Protein AF-A0A1V4Z8G7-F1 (afdb_monomer_lite)

Sequence (260 aa):
MSPTLDLAGATTVMAEDSTATYYRVTDSVGGGSLVLSAGSSLIFDDSAGAGFVYGEGFSVIVNGTASSHCVIKSASDTPSHGWNVPTTSINISATRCDLYSYSGNLGNALTSNWTFTNCNFFPFELQVEPRTLIADLLTAQWSLTTVPEIRDDDARREPQGLVPLIKVYPLTSPSRFVGRAEAQRIEHHLTISIRCRDRSNAFQAKEEVCRILDLYLDHPWTGYDLMTHQDGAYRGGNQWLYQWDVEVVLYQLRKEVVRR

Radius of gyration: 21.26 Å; chains: 1; bounding box: 55×32×60 Å

Foldseek 3Di:
DFAEAEQQQEEDEDDALAEHEHQEYHHPHAEYEYEYEFQYEYEHELDPAGAYDDDNEYEYEAHYDPVGAYEYFYPDLQRPAAHEDDDAGYQYEHERYEYAAYDDDPDDDDGDNHHYHNYHYAYRDDPDPVLVLLQVLCQVQPDDPQRAAEESDPDDDAGDAAHKHWYKYFDPDAFDWDDPDFWTKTKTKIKTKIKGQDPVNSVVSLVSSVVSVVVCQAPNHRQKGGKDKDSWDFPDDPNRMTMTIIMMMIIGIDDDPPPD

Structure (mmCIF, N/CA/C/O backbone):
data_AF-A0A1V4Z8G7-F1
#
_entry.id   AF-A0A1V4Z8G7-F1
#
loop_
_atom_site.group_PDB
_atom_site.id
_atom_site.type_symbol
_atom_site.label_atom_id
_atom_site.label_alt_id
_atom_site.label_comp_id
_atom_site.label_asym_id
_atom_site.label_entity_id
_atom_site.label_seq_id
_atom_site.pdbx_PDB_ins_code
_atom_site.Cartn_x
_atom_site.Cartn_y
_atom_site.Cartn_z
_atom_site.occupancy
_atom_site.B_iso_or_equiv
_atom_site.auth_seq_id
_atom_site.auth_comp_id
_atom_site.auth_asym_id
_atom_site.auth_atom_id
_atom_site.pdbx_PDB_model_num
ATOM 1 N N . MET A 1 1 ? -7.037 -6.834 26.398 1.00 65.94 1 MET A N 1
ATOM 2 C CA . MET A 1 1 ? -7.581 -7.432 25.164 1.00 65.94 1 MET A CA 1
ATOM 3 C C . MET A 1 1 ? -8.762 -6.592 24.740 1.00 65.94 1 MET A C 1
ATOM 5 O O . MET A 1 1 ? -9.575 -6.265 25.600 1.00 65.94 1 MET A O 1
ATOM 9 N N . SER A 1 2 ? -8.800 -6.186 23.475 1.00 87.44 2 SER A N 1
ATOM 10 C CA . SER A 1 2 ? -9.901 -5.390 22.928 1.00 87.44 2 SER A CA 1
ATOM 11 C C . SER A 1 2 ? -11.180 -6.235 22.826 1.00 87.44 2 SER A C 1
ATOM 13 O O . SER A 1 2 ? -11.090 -7.456 22.676 1.00 87.44 2 SER A O 1
ATOM 15 N N . PRO A 1 3 ? -12.374 -5.629 22.946 1.00 93.44 3 PRO A N 1
ATOM 16 C CA . PRO A 1 3 ? -13.635 -6.367 22.921 1.00 93.44 3 PRO A CA 1
ATOM 17 C C . PRO A 1 3 ? -13.965 -6.903 21.521 1.00 93.44 3 PRO A C 1
ATOM 19 O O . PRO A 1 3 ? -13.485 -6.386 20.517 1.00 93.44 3 PRO A O 1
ATOM 22 N N . THR A 1 4 ? -14.817 -7.926 21.446 1.00 93.50 4 THR A N 1
ATOM 23 C CA . THR A 1 4 ? -15.467 -8.323 20.185 1.00 93.50 4 THR A CA 1
ATOM 24 C C . THR A 1 4 ? -16.780 -7.558 20.052 1.00 93.50 4 THR A C 1
ATOM 26 O O . THR A 1 4 ? -17.568 -7.549 20.996 1.00 93.50 4 THR A O 1
ATOM 29 N N . LEU A 1 5 ? -16.999 -6.910 18.909 1.00 93.69 5 LEU A N 1
ATOM 30 C CA . LEU A 1 5 ? -18.293 -6.350 18.537 1.00 93.69 5 LEU A CA 1
ATOM 31 C C . LEU A 1 5 ? -19.119 -7.446 17.874 1.00 93.69 5 LEU A C 1
ATOM 33 O O . LEU A 1 5 ? -18.775 -7.887 16.781 1.00 93.69 5 LEU A O 1
ATOM 37 N N . ASP A 1 6 ? -20.203 -7.852 18.520 1.00 91.88 6 ASP A N 1
ATOM 38 C CA . ASP A 1 6 ? -21.204 -8.717 17.909 1.00 91.88 6 ASP A CA 1
ATOM 39 C C . ASP A 1 6 ? -22.382 -7.867 17.436 1.00 91.88 6 ASP A C 1
ATOM 41 O O . ASP A 1 6 ? -23.023 -7.194 18.245 1.00 91.88 6 ASP A O 1
ATOM 45 N N . LEU A 1 7 ? -22.638 -7.864 16.128 1.00 91.50 7 LEU A N 1
ATOM 46 C CA . LEU A 1 7 ? -23.758 -7.123 15.553 1.00 91.50 7 LEU A CA 1
ATOM 47 C C . LEU A 1 7 ? -25.097 -7.780 15.887 1.00 91.50 7 LEU A C 1
ATOM 49 O O . LEU A 1 7 ? -26.091 -7.065 15.991 1.00 91.50 7 LEU A O 1
ATOM 53 N N . ALA A 1 8 ? -25.124 -9.105 16.064 1.00 89.38 8 ALA A N 1
ATOM 54 C CA . ALA A 1 8 ? -26.318 -9.881 16.392 1.00 89.38 8 ALA A CA 1
ATOM 55 C C . ALA A 1 8 ? -27.561 -9.460 15.570 1.00 89.38 8 ALA A C 1
ATOM 57 O O . ALA A 1 8 ? -28.631 -9.194 16.124 1.00 89.38 8 ALA A O 1
ATOM 58 N N . GLY A 1 9 ? -27.412 -9.340 14.244 1.00 87.31 9 GLY A N 1
ATOM 59 C CA . GLY A 1 9 ? -28.492 -8.929 13.336 1.00 87.31 9 GLY A CA 1
ATOM 60 C C . GLY A 1 9 ? -28.901 -7.447 13.404 1.00 87.31 9 GLY A C 1
ATOM 61 O O . GLY A 1 9 ? -29.744 -7.005 12.620 1.00 87.31 9 GLY A O 1
ATOM 62 N N . ALA A 1 10 ? -28.319 -6.652 14.305 1.00 91.81 10 ALA A N 1
ATOM 63 C CA . ALA A 1 10 ? -28.638 -5.243 14.498 1.00 91.81 10 ALA A CA 1
ATOM 64 C C . ALA A 1 10 ? -27.740 -4.304 13.676 1.00 91.81 10 ALA A C 1
ATOM 66 O O . ALA A 1 10 ? -26.664 -4.661 13.188 1.00 91.81 10 ALA A O 1
ATOM 67 N N . THR A 1 11 ? -28.185 -3.052 13.545 1.00 94.56 11 THR A N 1
ATOM 68 C CA . THR A 1 11 ? -27.369 -1.973 12.986 1.00 94.56 11 THR A CA 1
ATOM 69 C C . THR A 1 11 ? -26.619 -1.255 14.101 1.00 94.56 11 THR A C 1
ATOM 71 O O . THR A 1 11 ? -27.230 -0.648 14.978 1.00 94.56 11 THR A O 1
ATOM 74 N N . THR A 1 12 ? -25.291 -1.281 14.038 1.00 95.81 12 THR A N 1
ATOM 75 C CA . THR A 1 12 ? -24.409 -0.481 14.889 1.00 95.81 12 THR A CA 1
ATOM 76 C C . THR A 1 12 ? -23.871 0.688 14.080 1.00 95.81 12 THR A C 1
ATOM 78 O O . THR A 1 12 ? -23.299 0.492 13.010 1.00 95.81 12 THR A O 1
ATOM 81 N N . VAL A 1 13 ? -24.040 1.907 14.590 1.00 96.06 13 VAL A N 1
ATOM 82 C CA . VAL A 1 13 ? -23.540 3.127 13.946 1.00 96.06 13 VAL A CA 1
ATOM 83 C C . VAL A 1 13 ? -22.418 3.710 14.793 1.00 96.06 13 VAL A C 1
ATOM 85 O O . VAL A 1 13 ? -22.625 4.047 15.957 1.00 96.06 13 VAL A O 1
ATOM 88 N N . MET A 1 14 ? -21.237 3.848 14.201 1.00 95.94 14 MET A N 1
ATOM 89 C CA . MET A 1 14 ? -20.159 4.656 14.753 1.00 95.94 14 MET A CA 1
ATOM 90 C C . MET A 1 14 ? -20.443 6.116 14.421 1.00 95.94 14 MET A C 1
ATOM 92 O O . MET A 1 14 ? -20.613 6.477 13.251 1.00 95.94 14 MET A O 1
ATOM 96 N N . ALA A 1 15 ? -20.541 6.938 15.463 1.00 93.50 15 ALA A N 1
ATOM 97 C CA . ALA A 1 15 ? -20.816 8.361 15.330 1.00 93.50 15 ALA A CA 1
ATOM 98 C C . ALA A 1 15 ? -19.687 9.081 14.576 1.00 93.50 15 ALA A C 1
ATOM 100 O O . ALA A 1 15 ? -18.560 8.582 14.495 1.00 93.50 15 ALA A O 1
ATOM 101 N N . GLU A 1 16 ? -19.995 10.255 14.037 1.00 92.12 16 GLU A N 1
ATOM 102 C CA . GLU A 1 16 ? -19.005 11.123 13.396 1.00 92.12 16 GLU A CA 1
ATOM 103 C C . GLU A 1 16 ? -17.848 11.433 14.350 1.00 92.12 16 GLU A C 1
ATOM 105 O O . GLU A 1 16 ? -18.051 11.552 15.562 1.00 92.12 16 GLU A O 1
ATOM 110 N N . ASP A 1 17 ? -16.635 11.485 13.798 1.00 89.94 17 ASP A N 1
ATOM 111 C CA . ASP A 1 17 ? -15.385 11.760 14.523 1.00 89.94 17 ASP A CA 1
ATOM 112 C C . ASP A 1 17 ? -15.143 10.869 15.761 1.00 89.94 17 ASP 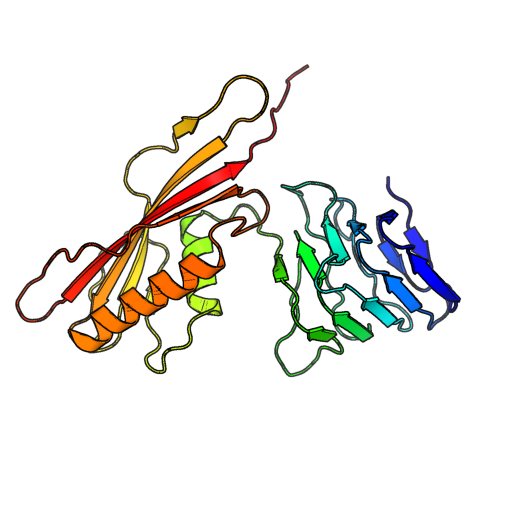A C 1
ATOM 114 O O . ASP A 1 17 ? -14.356 11.192 16.654 1.00 89.94 17 ASP A O 1
ATOM 118 N N . SER A 1 18 ? -15.818 9.717 15.834 1.00 93.19 18 SER A N 1
ATOM 119 C CA . SER A 1 18 ? -15.661 8.766 16.932 1.00 93.19 18 SER A CA 1
ATOM 120 C C . SER A 1 18 ? -14.609 7.713 16.615 1.00 93.19 18 SER A C 1
ATOM 122 O O . SER A 1 18 ? -14.413 7.313 15.469 1.00 93.19 18 SER A O 1
ATOM 124 N N . THR A 1 19 ? -13.932 7.226 17.652 1.00 94.06 19 THR A N 1
ATOM 125 C CA . THR A 1 19 ? -12.986 6.115 17.539 1.00 94.06 19 THR A CA 1
ATOM 126 C C . THR A 1 19 ? -13.488 4.934 18.352 1.00 94.06 19 THR A C 1
ATOM 128 O O . THR A 1 19 ? -13.839 5.097 19.521 1.00 94.06 19 THR A O 1
ATOM 131 N N . ALA A 1 20 ? -13.494 3.745 17.755 1.00 93.38 20 ALA A N 1
ATOM 132 C CA . ALA A 1 20 ? -13.815 2.505 18.448 1.00 93.38 20 ALA A CA 1
ATOM 133 C C . ALA A 1 20 ? -12.740 1.451 18.183 1.00 93.38 20 ALA A C 1
ATOM 135 O O . ALA A 1 20 ? -12.282 1.297 17.052 1.00 93.38 20 ALA A O 1
ATOM 136 N N . THR A 1 21 ? -12.363 0.717 19.230 1.00 94.56 21 THR A N 1
ATOM 137 C CA . THR A 1 21 ? -11.319 -0.308 19.160 1.00 94.56 21 THR A CA 1
ATOM 138 C C . THR A 1 21 ? -11.896 -1.683 19.466 1.00 94.56 21 THR A C 1
ATOM 140 O O . THR A 1 21 ? -12.468 -1.887 20.538 1.00 94.56 21 THR A O 1
ATOM 143 N N . TYR A 1 22 ? -11.687 -2.644 18.568 1.00 95.56 22 TYR A N 1
ATOM 144 C CA . TYR A 1 22 ? -12.174 -4.015 18.700 1.00 95.56 22 TYR A CA 1
ATOM 145 C C . TYR A 1 22 ? -11.079 -5.036 18.393 1.00 95.56 22 TYR A C 1
ATOM 147 O O . TYR A 1 22 ? 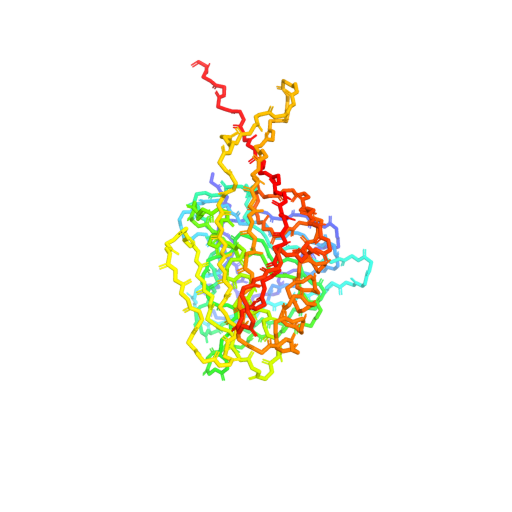-10.119 -4.763 17.686 1.00 95.56 22 TYR A O 1
ATOM 155 N N . TYR A 1 23 ? -11.217 -6.241 18.933 1.00 93.69 23 TYR A N 1
ATOM 156 C CA . TYR A 1 23 ? -10.470 -7.394 18.444 1.00 93.69 23 TYR A CA 1
ATOM 157 C C . TYR A 1 23 ? -11.119 -7.903 17.155 1.00 93.69 23 TYR A C 1
ATOM 159 O O . TYR A 1 23 ? -10.469 -8.041 16.123 1.00 93.69 23 TYR A O 1
ATOM 167 N N . ARG A 1 24 ? -12.433 -8.135 17.200 1.00 92.12 24 ARG A N 1
ATOM 168 C CA . ARG A 1 24 ? -13.204 -8.720 16.101 1.00 92.12 24 ARG A CA 1
ATOM 169 C C . ARG A 1 24 ? -14.535 -8.017 15.923 1.00 92.12 24 ARG A C 1
ATOM 171 O O . ARG A 1 24 ? -15.124 -7.574 16.906 1.00 92.12 24 ARG A O 1
ATOM 178 N N . VAL A 1 25 ? -15.012 -7.984 14.684 1.00 91.50 25 VAL A N 1
ATOM 179 C CA . VAL A 1 25 ? -16.418 -7.716 14.363 1.00 91.50 25 VAL A CA 1
ATOM 180 C C . VAL A 1 25 ? -17.031 -9.019 13.866 1.00 91.50 25 VAL A C 1
ATOM 182 O O . VAL A 1 25 ? -16.516 -9.629 12.926 1.00 91.50 25 VAL A O 1
ATOM 185 N N . THR A 1 26 ? -18.091 -9.457 14.533 1.00 90.50 26 THR A N 1
ATOM 186 C CA . THR A 1 26 ? -18.804 -10.708 14.280 1.00 90.50 26 THR A CA 1
ATOM 187 C C . THR A 1 26 ? -20.291 -10.440 14.107 1.00 90.50 26 THR A C 1
ATOM 189 O O . THR A 1 26 ? -20.794 -9.358 14.410 1.00 90.50 26 THR A O 1
ATOM 192 N N . ASP A 1 27 ? -21.000 -11.477 13.692 1.00 86.94 27 ASP A N 1
ATOM 193 C CA . ASP A 1 27 ? -22.446 -11.547 13.780 1.00 86.94 27 ASP A CA 1
ATOM 194 C C . ASP A 1 27 ? -22.841 -12.979 14.164 1.00 86.94 27 ASP A C 1
ATOM 196 O O . ASP A 1 27 ? -22.582 -13.928 13.420 1.00 86.94 27 ASP A O 1
ATOM 200 N N . SER A 1 28 ? -23.377 -13.138 15.374 1.00 85.25 28 SER A N 1
ATOM 201 C CA . SER A 1 28 ? -23.715 -14.440 15.954 1.00 85.25 28 SER A CA 1
ATOM 202 C C . SER A 1 28 ? -25.053 -15.018 15.486 1.00 85.25 28 SER A C 1
ATOM 204 O O . SER A 1 28 ? -25.280 -16.210 15.699 1.00 85.25 28 SER A O 1
ATOM 206 N N . VAL A 1 29 ? -25.930 -14.216 14.868 1.00 83.50 29 VAL A N 1
ATOM 207 C CA . VAL A 1 29 ? -27.312 -14.627 14.531 1.00 83.50 29 VAL A CA 1
ATOM 208 C C . VAL A 1 29 ? -27.678 -14.499 13.051 1.00 83.50 29 VAL A C 1
ATOM 210 O O . VAL A 1 29 ? -28.766 -14.932 12.679 1.00 83.50 29 VAL A O 1
ATOM 213 N N . GLY A 1 30 ? -26.813 -13.922 12.218 1.00 81.06 30 GLY A N 1
ATOM 214 C CA . GLY A 1 30 ? -27.113 -13.647 10.814 1.00 81.06 30 GLY A CA 1
ATOM 215 C C . GLY A 1 30 ? -27.616 -12.228 10.579 1.00 81.06 30 GLY A C 1
ATOM 216 O O . GLY A 1 30 ? -28.597 -11.778 11.175 1.00 81.06 30 GLY A O 1
ATOM 217 N N . GLY A 1 31 ? -26.977 -11.535 9.636 1.00 81.69 31 GLY A N 1
ATOM 218 C CA . GLY A 1 31 ? -27.328 -10.185 9.225 1.00 81.69 31 GLY A CA 1
ATOM 219 C C . GLY A 1 31 ? -26.687 -9.077 10.062 1.00 81.69 31 GLY A C 1
ATOM 220 O O . GLY A 1 31 ? -25.625 -9.202 10.663 1.00 81.69 31 GLY A O 1
ATOM 221 N N . GLY A 1 32 ? -27.347 -7.922 10.066 1.00 88.25 32 GLY A N 1
ATOM 222 C CA . GLY A 1 32 ? -26.858 -6.724 10.737 1.00 88.25 32 GLY A CA 1
ATOM 223 C C . GLY A 1 32 ? -25.929 -5.872 9.877 1.00 88.25 32 GLY A C 1
ATOM 224 O O . GLY A 1 32 ? -25.516 -6.230 8.766 1.00 88.25 32 GLY A O 1
ATOM 225 N N . SER A 1 33 ? -25.642 -4.679 10.390 1.00 91.62 33 SER A N 1
ATOM 226 C CA . SER A 1 33 ? -24.858 -3.687 9.663 1.00 91.62 33 SER A CA 1
ATOM 227 C C . SER A 1 33 ? -23.969 -2.888 10.597 1.00 91.62 33 SER A C 1
ATOM 229 O O . SER A 1 33 ? -24.437 -2.359 11.600 1.00 91.62 33 SER A O 1
ATOM 231 N N . LEU A 1 34 ? -22.703 -2.733 10.232 1.00 94.12 34 LEU A N 1
ATOM 232 C CA . LEU A 1 34 ? -21.819 -1.751 10.843 1.00 94.12 34 LEU A CA 1
ATOM 233 C C . LEU A 1 34 ? -21.746 -0.524 9.932 1.00 94.12 34 LEU A C 1
ATOM 235 O O . LEU A 1 34 ? -21.379 -0.652 8.767 1.00 94.12 34 LEU A O 1
ATOM 239 N N . VAL A 1 35 ? -22.092 0.651 10.449 1.00 96.19 35 VAL A N 1
ATOM 240 C CA . VAL A 1 35 ? -22.050 1.915 9.703 1.00 96.19 35 VAL A CA 1
ATOM 241 C C . VAL A 1 35 ? -21.001 2.833 10.314 1.00 96.19 35 VAL A C 1
ATOM 243 O O . VAL A 1 35 ? -21.103 3.197 11.483 1.00 96.19 35 VAL A O 1
ATOM 246 N N . LEU A 1 36 ? -20.009 3.221 9.520 1.00 96.62 36 LEU A N 1
ATOM 247 C CA . LEU A 1 36 ? -18.982 4.194 9.876 1.00 96.62 36 LEU A CA 1
ATOM 248 C C . LEU A 1 36 ? -19.381 5.547 9.289 1.00 96.62 36 LEU A C 1
ATOM 250 O O . LEU A 1 36 ? -19.403 5.709 8.066 1.00 96.62 36 LEU A O 1
ATOM 254 N N . SER A 1 37 ? -19.702 6.503 10.160 1.00 96.12 37 SER A N 1
ATOM 255 C CA . SER A 1 37 ? -19.995 7.886 9.765 1.00 96.12 37 SER A CA 1
ATOM 256 C C . SER A 1 37 ? -18.703 8.659 9.484 1.00 96.12 37 SER A C 1
ATOM 258 O O . SER A 1 37 ? -17.622 8.222 9.880 1.00 96.12 37 SER A O 1
ATOM 260 N N . ALA A 1 38 ? -18.806 9.804 8.813 1.00 93.12 38 ALA A N 1
ATOM 261 C CA . ALA A 1 38 ? -17.655 10.605 8.404 1.00 93.12 38 ALA A CA 1
ATOM 262 C C . ALA A 1 38 ? -16.685 10.892 9.566 1.00 93.12 38 ALA A C 1
ATOM 264 O O . ALA A 1 38 ? -17.111 11.150 10.692 1.00 93.12 38 ALA A O 1
ATOM 265 N N . GLY A 1 39 ? -15.380 10.800 9.299 1.00 88.38 39 GLY A N 1
ATOM 266 C CA . GLY A 1 39 ? -14.332 11.008 10.308 1.00 88.38 39 GLY A CA 1
ATOM 267 C C . GLY A 1 39 ? -14.190 9.891 11.350 1.00 88.38 39 GLY A C 1
ATOM 268 O O . GLY A 1 39 ? -13.255 9.914 12.151 1.00 88.38 39 GLY A O 1
ATOM 269 N N . SER A 1 40 ? -15.076 8.887 11.357 1.00 94.75 40 SER A N 1
ATOM 270 C CA . SER A 1 40 ? -14.982 7.793 12.326 1.00 94.75 40 SER A CA 1
ATOM 271 C C . SER A 1 40 ? -13.796 6.867 12.046 1.00 94.75 40 SER A C 1
ATOM 273 O O . SER A 1 40 ? -13.414 6.625 10.899 1.00 94.75 40 SER A O 1
ATOM 275 N N . SER A 1 41 ? -13.211 6.337 13.119 1.00 93.81 41 SER A N 1
ATOM 276 C CA . SER A 1 41 ? -12.040 5.461 13.092 1.00 93.81 41 SER A CA 1
ATOM 277 C C . SER A 1 41 ? -12.338 4.120 13.760 1.00 93.81 41 SER A C 1
ATOM 279 O O . SER A 1 41 ? -12.521 4.046 14.977 1.00 93.81 41 SER A O 1
ATOM 281 N N . LEU A 1 42 ? -12.356 3.046 12.974 1.00 96.12 42 LEU A N 1
ATOM 282 C CA . LEU A 1 42 ? -12.440 1.668 13.450 1.00 96.12 42 LEU A CA 1
ATOM 283 C C . LEU A 1 42 ? -11.032 1.089 13.589 1.00 96.12 42 LEU A C 1
ATOM 285 O O . LEU A 1 42 ? -10.305 0.932 12.609 1.00 96.12 42 LEU A O 1
ATOM 289 N N . ILE A 1 43 ? -10.652 0.757 14.816 1.00 94.25 43 ILE A N 1
ATOM 290 C CA . ILE A 1 43 ? -9.322 0.253 15.135 1.00 94.25 43 ILE A CA 1
ATOM 291 C C . ILE A 1 43 ? -9.414 -1.220 15.524 1.00 94.25 43 ILE A C 1
ATOM 293 O O . ILE A 1 43 ? -10.135 -1.588 16.450 1.00 94.25 43 ILE A O 1
ATOM 297 N N . PHE A 1 44 ? -8.647 -2.064 14.851 1.00 94.69 44 PHE A N 1
ATOM 298 C CA . PHE A 1 44 ? -8.449 -3.456 15.230 1.00 94.69 44 PHE A CA 1
ATOM 299 C C . PHE A 1 44 ? -7.193 -3.608 16.081 1.00 94.69 44 PHE A C 1
ATOM 301 O O . PHE A 1 44 ? -6.215 -2.901 15.865 1.00 94.69 44 PHE A O 1
ATOM 308 N N . ASP A 1 45 ? -7.194 -4.509 17.060 1.00 89.12 45 ASP A N 1
ATOM 309 C CA . ASP A 1 45 ? -5.955 -4.814 17.779 1.00 89.12 45 ASP A CA 1
ATOM 310 C C . ASP A 1 45 ? -4.913 -5.509 16.872 1.00 89.12 45 ASP A C 1
ATOM 312 O O . ASP A 1 45 ? -5.225 -5.978 15.778 1.00 89.12 45 ASP A O 1
ATOM 316 N N . ASP A 1 46 ? -3.660 -5.570 17.328 1.00 84.81 46 ASP A N 1
ATOM 317 C CA . ASP A 1 46 ? -2.559 -6.169 16.555 1.00 84.81 46 ASP A CA 1
ATOM 318 C C . ASP A 1 46 ? -2.413 -7.683 16.802 1.00 84.81 46 ASP A C 1
ATOM 320 O O . ASP A 1 46 ? -1.358 -8.273 16.523 1.00 84.81 46 ASP A O 1
ATOM 324 N N . SER A 1 47 ? -3.428 -8.307 17.409 1.00 85.81 47 SER A N 1
ATOM 325 C CA . SER A 1 47 ? -3.431 -9.729 17.729 1.00 85.81 47 SER A CA 1
ATOM 326 C C . SER A 1 47 ? -3.756 -10.540 16.479 1.00 85.81 47 SER A C 1
ATOM 328 O O . SER A 1 47 ? -4.581 -10.162 15.646 1.00 85.81 47 SER A O 1
ATOM 330 N N . ALA A 1 48 ? -3.163 -11.728 16.367 1.00 84.06 48 ALA A N 1
ATOM 331 C CA . ALA A 1 48 ? -3.497 -12.651 15.291 1.00 84.06 48 ALA A CA 1
ATOM 332 C C . ALA A 1 48 ? -5.014 -12.932 15.255 1.00 84.06 48 ALA A C 1
ATOM 334 O O . ALA A 1 48 ? -5.640 -13.253 16.273 1.00 84.06 48 ALA A O 1
ATOM 335 N N . GLY A 1 49 ? -5.611 -12.820 14.067 1.00 85.00 49 GLY A N 1
ATOM 336 C CA . GLY A 1 49 ? -7.044 -13.040 13.876 1.00 85.00 49 GLY A CA 1
ATOM 337 C C . GLY A 1 49 ? -7.938 -11.866 14.279 1.00 85.00 49 GLY A C 1
ATOM 338 O O . GLY A 1 49 ? -9.143 -12.082 14.435 1.00 85.00 49 GLY A O 1
ATOM 339 N N . ALA A 1 50 ? -7.380 -10.670 14.478 1.00 90.81 50 ALA A N 1
ATOM 340 C CA . ALA A 1 50 ? -8.162 -9.444 14.542 1.00 90.81 50 ALA A CA 1
ATOM 341 C C . ALA A 1 50 ? -8.776 -9.122 13.174 1.00 90.81 50 ALA A C 1
ATOM 343 O O . ALA A 1 50 ? -8.225 -9.515 12.148 1.00 90.81 50 ALA A O 1
ATOM 344 N N . GLY A 1 51 ? -9.902 -8.413 13.141 1.00 91.19 51 GLY A N 1
ATOM 345 C CA . GLY A 1 51 ? -10.571 -8.022 11.895 1.00 91.19 51 GLY A CA 1
ATOM 346 C C . GLY A 1 51 ? -12.026 -8.471 11.808 1.00 91.19 51 GLY A C 1
ATOM 347 O O . GLY A 1 51 ? -12.686 -8.746 12.816 1.00 91.19 51 GLY A O 1
ATOM 348 N N . PHE A 1 52 ? -12.539 -8.544 10.582 1.00 88.62 52 PHE A N 1
ATOM 349 C CA . PHE A 1 52 ? -13.901 -9.006 10.331 1.00 88.62 52 PHE A CA 1
ATOM 350 C C . PHE A 1 52 ? -13.932 -10.530 10.284 1.00 88.62 52 PHE A C 1
ATOM 352 O O . PHE A 1 52 ? -13.224 -11.162 9.497 1.00 88.62 52 PHE A O 1
ATOM 359 N N . VAL A 1 53 ? -14.764 -11.131 11.127 1.00 85.25 53 VAL A N 1
ATOM 360 C CA . VAL A 1 53 ? -14.908 -12.583 11.184 1.00 85.25 53 VAL A CA 1
ATOM 361 C C . VAL A 1 53 ? -16.060 -13.005 10.293 1.00 85.25 53 VAL A C 1
ATOM 363 O O . VAL A 1 53 ? -17.164 -12.477 10.378 1.00 85.25 53 VAL A O 1
ATOM 366 N N . TYR A 1 54 ? -15.791 -13.998 9.456 1.00 72.31 54 TYR A N 1
ATOM 367 C CA . TYR A 1 54 ? -16.806 -14.673 8.664 1.00 72.31 54 TYR A CA 1
ATOM 368 C C . TYR A 1 54 ? -17.860 -15.349 9.566 1.00 72.31 54 TYR A C 1
ATOM 370 O O . TYR A 1 54 ? -17.506 -16.108 10.469 1.00 72.31 54 TYR A O 1
ATOM 378 N N . GLY A 1 55 ? -19.139 -15.091 9.282 1.00 67.19 55 GLY A N 1
ATOM 379 C CA . GLY A 1 55 ? -20.311 -15.686 9.934 1.00 67.19 55 GLY A CA 1
ATOM 380 C C . GLY A 1 55 ? -21.482 -15.801 8.951 1.00 67.19 55 GLY A C 1
ATOM 381 O O . GLY A 1 55 ? -21.264 -15.937 7.748 1.00 67.19 55 GLY A O 1
ATOM 382 N N . GLU A 1 56 ? -22.715 -15.685 9.443 1.00 64.62 56 GLU A N 1
ATOM 383 C CA . GLU A 1 56 ? -23.960 -15.806 8.654 1.00 64.62 56 GLU A CA 1
ATOM 384 C C . GLU A 1 56 ? -24.221 -14.630 7.676 1.00 64.62 56 GLU A C 1
ATOM 386 O O . GLU A 1 56 ? -25.177 -14.654 6.905 1.00 64.62 56 GLU A O 1
ATOM 391 N N . GLY A 1 57 ? -23.307 -13.654 7.621 1.00 76.69 57 GLY A N 1
ATOM 392 C CA . GLY A 1 57 ? -23.253 -12.591 6.615 1.00 76.69 57 GLY A CA 1
ATOM 393 C C . GLY A 1 57 ? -23.820 -11.270 7.126 1.00 76.69 57 GLY A C 1
ATOM 394 O O . GLY A 1 57 ? -25.019 -11.139 7.329 1.00 76.69 57 GLY A O 1
ATOM 395 N N . PHE A 1 58 ? -22.959 -10.263 7.274 1.00 85.50 58 PHE A N 1
ATOM 396 C CA . PHE A 1 58 ? -23.335 -8.898 7.650 1.00 85.50 58 PHE A CA 1
ATOM 397 C C . PHE A 1 58 ? -22.784 -7.887 6.643 1.00 85.50 58 PHE A C 1
ATOM 399 O O . PHE A 1 58 ? -21.967 -8.227 5.780 1.00 85.50 58 PHE A O 1
ATOM 406 N N . SER A 1 59 ? -23.236 -6.636 6.729 1.00 89.00 59 SER A N 1
ATOM 407 C CA . SER A 1 59 ? -22.755 -5.557 5.862 1.00 89.00 59 SER A CA 1
ATOM 408 C C . SER A 1 59 ? -21.939 -4.519 6.622 1.00 89.00 59 SER A C 1
ATOM 410 O O . SER A 1 59 ? -22.277 -4.155 7.747 1.00 89.00 59 SER A O 1
ATOM 412 N N . VAL A 1 60 ? -20.923 -3.959 5.978 1.00 90.44 60 VAL A N 1
ATOM 413 C CA . VAL A 1 60 ? -20.181 -2.803 6.486 1.00 90.44 60 VAL A CA 1
ATOM 414 C C . VAL A 1 60 ? -20.360 -1.649 5.511 1.00 90.44 60 VAL A C 1
ATOM 416 O O . VAL A 1 60 ? -20.102 -1.777 4.317 1.00 90.44 60 VAL A O 1
ATOM 419 N N . ILE A 1 61 ? -20.822 -0.515 6.016 1.00 93.75 61 ILE A N 1
ATOM 420 C CA . ILE A 1 61 ? -21.052 0.695 5.235 1.00 93.75 61 ILE A CA 1
ATOM 421 C C . ILE A 1 61 ? -20.117 1.768 5.779 1.00 93.75 61 ILE A C 1
ATOM 423 O O . ILE A 1 61 ? -20.170 2.089 6.962 1.00 93.75 61 ILE A O 1
ATOM 427 N N . VAL A 1 62 ? -19.261 2.321 4.928 1.00 93.94 62 VAL A N 1
ATOM 428 C CA . VAL A 1 62 ? -18.292 3.357 5.293 1.00 93.94 62 VAL A CA 1
ATOM 429 C C . VAL A 1 62 ? -18.602 4.618 4.498 1.00 93.94 62 VAL A C 1
ATOM 431 O O . VAL A 1 62 ? -18.442 4.643 3.278 1.00 93.94 62 VAL A O 1
ATOM 434 N N . ASN A 1 63 ? -19.058 5.657 5.197 1.00 94.25 63 ASN A N 1
ATOM 435 C CA . ASN A 1 63 ? -19.578 6.889 4.608 1.00 94.25 63 ASN A CA 1
ATOM 436 C C . ASN A 1 63 ? -18.687 8.086 4.956 1.00 94.25 63 ASN A C 1
ATOM 438 O O . ASN A 1 63 ? -19.085 8.971 5.715 1.00 94.25 63 ASN A O 1
ATOM 442 N N . GLY A 1 64 ? -17.481 8.116 4.392 1.00 90.50 64 GLY A N 1
ATOM 443 C CA . GLY A 1 64 ? -16.611 9.282 4.481 1.00 90.50 64 GLY A CA 1
ATOM 444 C C . GLY A 1 64 ? -17.075 10.427 3.581 1.00 90.50 64 GLY A C 1
ATOM 445 O O . GLY A 1 64 ? -17.805 10.242 2.601 1.00 90.50 64 GLY A O 1
ATOM 446 N N . THR A 1 65 ? -16.611 11.634 3.886 1.00 88.69 65 THR A N 1
ATOM 447 C CA . THR A 1 65 ? -16.831 12.840 3.074 1.00 88.69 65 THR A CA 1
ATOM 448 C C . THR A 1 65 ? -15.512 13.353 2.509 1.00 88.69 65 THR A C 1
ATOM 450 O O . THR A 1 65 ? -14.441 12.867 2.853 1.00 88.69 65 THR A O 1
ATOM 453 N N . ALA A 1 66 ? -15.567 14.331 1.600 1.00 79.06 66 ALA A N 1
ATOM 454 C CA . ALA A 1 66 ? -14.357 14.903 1.001 1.00 79.06 66 ALA A CA 1
ATOM 455 C C . ALA A 1 66 ? -13.444 15.605 2.018 1.00 79.06 66 ALA A C 1
ATOM 457 O O . ALA A 1 66 ? -12.251 15.725 1.767 1.00 79.06 66 ALA A O 1
ATOM 458 N N . SER A 1 67 ? -14.004 16.069 3.137 1.00 80.44 67 SER A N 1
ATOM 459 C CA . SER A 1 67 ? -13.270 16.726 4.220 1.00 80.44 67 SER A CA 1
ATOM 460 C C . SER A 1 67 ? -12.942 15.794 5.387 1.00 80.44 67 SER A C 1
ATOM 462 O O . SER A 1 67 ? -12.079 16.137 6.187 1.00 80.44 67 SER A O 1
ATOM 464 N N . SER A 1 68 ? -13.620 14.647 5.494 1.00 86.75 68 SER A N 1
ATOM 465 C CA . SER A 1 68 ? -13.503 13.739 6.638 1.00 86.75 68 SER A CA 1
ATOM 466 C C . SER A 1 68 ? -13.597 12.288 6.173 1.00 86.75 68 SER A C 1
ATOM 468 O O . SER A 1 68 ? -14.689 11.716 6.073 1.00 86.75 68 SER A O 1
ATOM 470 N N . HIS A 1 69 ? -12.442 11.696 5.870 1.00 87.50 69 HIS A N 1
ATOM 471 C CA . HIS A 1 69 ? -12.345 10.275 5.551 1.00 87.50 69 HIS A CA 1
ATOM 472 C C . HIS A 1 69 ? -12.656 9.419 6.784 1.00 87.50 69 HIS A C 1
ATOM 474 O O . HIS A 1 69 ? -12.359 9.805 7.914 1.00 87.50 69 HIS A O 1
ATOM 480 N N . CYS A 1 70 ? -13.255 8.248 6.569 1.00 90.88 70 CYS A N 1
ATOM 481 C CA . CYS A 1 70 ? -13.322 7.226 7.613 1.00 90.88 70 CYS A CA 1
ATOM 482 C C . CYS A 1 70 ? -12.034 6.405 7.611 1.00 90.88 70 CYS A C 1
ATOM 484 O O . CYS A 1 70 ? -11.490 6.120 6.546 1.00 90.88 70 CYS A O 1
ATOM 486 N N . VAL A 1 71 ? -11.593 5.946 8.777 1.00 91.25 71 VAL A N 1
ATOM 487 C CA . VAL A 1 71 ? -10.353 5.175 8.904 1.00 91.25 71 VAL A CA 1
ATOM 488 C C . VAL A 1 71 ? -10.651 3.775 9.424 1.00 91.25 71 VAL A C 1
ATOM 490 O O . VAL A 1 71 ? -11.373 3.612 10.405 1.00 91.25 71 VAL A O 1
ATOM 493 N N . ILE A 1 72 ? -10.068 2.753 8.796 1.00 92.38 72 ILE A N 1
ATOM 494 C CA . ILE A 1 72 ? -10.009 1.394 9.348 1.00 92.38 72 ILE A CA 1
ATOM 495 C C . ILE A 1 72 ? -8.542 1.003 9.462 1.00 92.38 72 ILE A C 1
ATOM 497 O O . ILE A 1 72 ? -7.838 0.965 8.456 1.00 92.38 72 ILE A O 1
ATOM 501 N N . LYS A 1 73 ? -8.054 0.718 10.670 1.00 90.75 73 LYS A N 1
ATOM 502 C CA . LYS A 1 73 ? -6.628 0.433 10.872 1.00 90.75 73 LYS A CA 1
ATOM 503 C C . LYS A 1 73 ? -6.338 -0.575 11.970 1.00 90.75 73 LYS A C 1
ATOM 505 O O . LYS A 1 73 ? -7.156 -0.769 12.862 1.00 90.75 73 LYS A O 1
ATOM 510 N N . SER A 1 74 ? -5.144 -1.159 11.951 1.00 87.56 74 SER A N 1
ATOM 511 C CA . SER A 1 74 ? -4.580 -1.790 13.151 1.00 87.56 74 SER A CA 1
ATOM 512 C C . SER A 1 74 ? -4.212 -0.738 14.205 1.00 87.56 74 SER A C 1
ATOM 514 O O . SER A 1 74 ? -3.999 0.436 13.892 1.00 87.56 74 SER A O 1
ATOM 516 N N . ALA A 1 75 ? -4.153 -1.153 15.467 1.00 84.62 75 ALA A N 1
ATOM 517 C CA . ALA A 1 75 ? -3.929 -0.281 16.612 1.00 84.62 75 ALA A CA 1
ATOM 518 C C . ALA A 1 75 ? -2.528 0.326 16.619 1.00 84.62 75 ALA A C 1
ATOM 520 O O . ALA A 1 75 ? -2.374 1.486 17.005 1.00 84.62 75 ALA A O 1
ATOM 521 N N . SER A 1 76 ? -1.526 -0.436 16.186 1.00 76.50 76 SER A N 1
ATOM 522 C CA . SER A 1 76 ? -0.165 0.063 16.009 1.00 76.50 76 SER A CA 1
ATOM 523 C C . SER A 1 76 ? 0.118 0.456 14.563 1.00 76.50 76 SER A C 1
ATOM 525 O O . SER A 1 76 ? -0.335 -0.192 13.623 1.00 76.50 76 SER A O 1
ATOM 527 N N . ASP A 1 77 ? 1.000 1.442 14.395 1.00 65.75 77 ASP A N 1
ATOM 528 C CA . ASP A 1 77 ? 1.557 1.828 13.089 1.00 65.75 77 ASP A CA 1
ATOM 529 C C . ASP A 1 77 ? 2.554 0.787 12.540 1.00 65.75 77 ASP A C 1
ATOM 531 O O . ASP A 1 77 ? 2.963 0.844 11.388 1.00 65.75 77 ASP A O 1
ATOM 535 N N . THR A 1 78 ? 2.975 -0.168 13.376 1.00 65.69 78 THR A N 1
ATOM 536 C CA . THR A 1 78 ? 3.857 -1.297 13.020 1.00 65.69 78 THR A CA 1
ATOM 537 C C . THR A 1 78 ? 3.345 -2.581 13.680 1.00 65.69 78 THR A C 1
ATOM 539 O O . THR A 1 78 ? 3.986 -3.128 14.583 1.00 65.69 78 THR A O 1
ATOM 542 N N . PRO A 1 79 ? 2.135 -3.037 13.323 1.00 73.75 79 PRO A N 1
ATOM 543 C CA . PRO A 1 79 ? 1.516 -4.148 14.020 1.00 73.75 79 PRO A CA 1
ATOM 544 C C . PRO A 1 79 ? 2.273 -5.446 13.727 1.00 73.75 79 PRO A C 1
ATOM 546 O O . PRO A 1 79 ? 2.898 -5.601 12.685 1.00 73.75 79 PRO A O 1
ATOM 549 N N . SER A 1 80 ? 2.235 -6.403 14.652 1.00 72.75 80 SER A N 1
ATOM 550 C CA . SER A 1 80 ? 2.786 -7.742 14.377 1.00 72.75 80 SER A CA 1
ATOM 551 C C . SER A 1 80 ? 1.899 -8.552 13.424 1.00 72.75 80 SER A C 1
ATOM 553 O O . SER A 1 80 ? 2.385 -9.447 12.738 1.00 72.75 80 SER A O 1
ATOM 555 N N . HIS A 1 81 ? 0.609 -8.212 13.381 1.00 81.38 81 HIS A N 1
ATOM 556 C CA . HIS A 1 81 ? -0.396 -8.784 12.499 1.00 81.38 81 HIS A CA 1
ATOM 557 C C . HIS A 1 81 ? -1.321 -7.669 12.017 1.00 81.38 81 HIS A C 1
ATOM 559 O O . HIS A 1 81 ? -1.859 -6.913 12.828 1.00 81.38 81 HIS A O 1
ATOM 565 N N . GLY A 1 82 ? -1.527 -7.584 10.707 1.00 83.50 82 GLY A N 1
ATOM 566 C CA . GLY A 1 82 ? -2.582 -6.753 10.146 1.00 83.50 82 GLY A CA 1
ATOM 567 C C . GLY A 1 82 ? -3.966 -7.322 10.427 1.00 83.50 82 GLY A C 1
ATOM 568 O O . GLY A 1 82 ? -4.126 -8.541 10.530 1.00 83.50 82 GLY A O 1
ATOM 569 N N . TRP A 1 83 ? -4.973 -6.456 10.506 1.00 90.19 83 TRP A N 1
ATOM 570 C CA . TRP A 1 83 ? -6.352 -6.913 10.651 1.00 90.19 83 TRP A CA 1
ATOM 571 C C . TRP A 1 83 ? -6.815 -7.646 9.394 1.00 90.19 83 TRP A C 1
ATOM 573 O O . TRP A 1 83 ? -6.493 -7.270 8.270 1.00 90.19 83 TRP A O 1
ATOM 583 N N . ASN A 1 84 ? -7.562 -8.723 9.577 1.00 87.38 84 ASN A N 1
ATOM 584 C CA . ASN A 1 84 ? -7.945 -9.609 8.495 1.00 87.38 84 ASN A CA 1
ATOM 585 C C . ASN A 1 84 ? -9.090 -9.015 7.677 1.00 87.38 84 ASN A C 1
ATOM 587 O O . ASN A 1 84 ? -10.188 -8.761 8.189 1.00 87.38 84 ASN A O 1
ATOM 591 N N . VAL A 1 85 ? -8.844 -8.888 6.379 1.00 81.62 85 VAL A N 1
ATOM 592 C CA . VAL A 1 85 ? -9.882 -8.702 5.377 1.00 81.62 85 VAL A CA 1
ATOM 593 C C . VAL A 1 85 ? -10.708 -9.997 5.272 1.00 81.62 85 VAL A C 1
ATOM 595 O O . VAL A 1 85 ? -10.143 -11.084 5.132 1.00 81.62 85 VAL A O 1
ATOM 598 N N . PRO A 1 86 ? -12.047 -9.921 5.313 1.00 76.88 86 PRO A N 1
ATOM 599 C CA . PRO A 1 86 ? -12.938 -11.058 5.154 1.00 76.88 86 PRO A CA 1
ATOM 600 C C . PRO A 1 86 ? -12.901 -11.621 3.734 1.00 76.88 86 PRO A C 1
ATOM 602 O O . PRO A 1 86 ? -12.829 -10.896 2.745 1.00 76.88 86 PRO A O 1
ATOM 605 N N . THR A 1 87 ? -13.000 -12.944 3.634 1.00 64.19 87 THR A N 1
ATOM 606 C CA . THR A 1 87 ? -12.570 -13.672 2.441 1.00 64.19 87 THR A CA 1
ATOM 607 C C . THR A 1 87 ? -13.640 -13.926 1.382 1.00 64.19 87 THR A C 1
ATOM 609 O O . THR A 1 87 ? -13.223 -14.342 0.308 1.00 64.19 87 THR A O 1
ATOM 612 N N . THR A 1 88 ? -14.960 -13.734 1.604 1.00 63.59 88 THR A N 1
ATOM 613 C CA . THR A 1 88 ? -15.979 -13.860 0.509 1.00 63.59 88 THR A CA 1
ATOM 614 C C . THR A 1 88 ? -17.467 -13.555 0.798 1.00 63.59 88 THR A C 1
ATOM 616 O O . THR A 1 88 ? -18.257 -13.637 -0.135 1.00 63.59 88 THR A O 1
ATOM 619 N N . SER A 1 89 ? -17.918 -13.196 2.008 1.00 67.06 89 SER A N 1
ATOM 620 C CA . SER A 1 89 ? -19.377 -13.099 2.296 1.00 67.06 89 SER A CA 1
ATOM 621 C C . SER A 1 89 ? -19.875 -11.794 2.919 1.00 67.06 89 SER A C 1
ATOM 623 O O . SER A 1 89 ? -21.079 -11.631 3.108 1.00 67.06 89 SER A O 1
ATOM 625 N N . ILE A 1 90 ? -18.979 -10.863 3.244 1.00 75.94 90 ILE A N 1
ATOM 626 C CA . ILE A 1 90 ? -19.353 -9.584 3.854 1.00 75.94 90 ILE A CA 1
ATOM 627 C C . ILE A 1 90 ? -19.487 -8.547 2.745 1.00 75.94 90 ILE A C 1
ATOM 629 O O . ILE A 1 90 ? -18.547 -8.327 1.978 1.00 75.94 90 ILE A O 1
ATOM 633 N N . ASN A 1 91 ? -20.655 -7.909 2.674 1.00 81.94 91 ASN A N 1
ATOM 634 C CA . ASN A 1 91 ? -20.892 -6.795 1.762 1.00 81.94 91 ASN A CA 1
ATOM 635 C C . ASN A 1 91 ? -20.257 -5.543 2.355 1.00 81.94 91 ASN A C 1
ATOM 637 O O . ASN A 1 91 ? -20.737 -5.055 3.379 1.00 81.94 91 ASN A O 1
ATOM 641 N N . ILE A 1 92 ? -19.207 -5.016 1.726 1.00 85.31 92 ILE A N 1
ATOM 642 C CA . ILE A 1 92 ? -18.602 -3.752 2.149 1.00 85.31 92 ILE A CA 1
ATOM 643 C C . ILE A 1 92 ? -18.821 -2.696 1.076 1.00 85.31 92 ILE A C 1
ATOM 645 O O . ILE A 1 92 ? -18.428 -2.862 -0.076 1.00 85.31 92 ILE A O 1
ATOM 649 N N . SER A 1 93 ? -19.451 -1.595 1.468 1.00 88.56 93 SER A N 1
ATOM 650 C CA . SER A 1 93 ? -19.616 -0.410 0.633 1.00 88.56 93 SER A CA 1
ATOM 651 C C . SER A 1 93 ? -18.896 0.743 1.293 1.00 88.56 93 SER A C 1
ATOM 653 O O . SER A 1 93 ? -19.353 1.243 2.319 1.00 88.56 93 SER A O 1
ATOM 655 N N . ALA A 1 94 ? -17.773 1.157 0.716 1.00 87.19 94 ALA A N 1
ATOM 656 C CA . ALA A 1 94 ? -16.910 2.156 1.309 1.00 87.19 94 ALA A CA 1
ATOM 657 C C . ALA A 1 94 ? -16.637 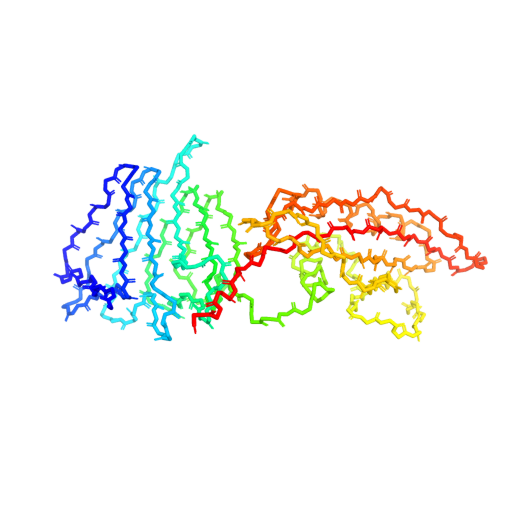3.323 0.360 1.00 87.19 94 ALA A C 1
ATOM 659 O O . ALA A 1 94 ? -16.190 3.156 -0.775 1.00 87.19 94 ALA A O 1
ATOM 660 N N . THR A 1 95 ? -16.915 4.527 0.848 1.00 88.19 95 THR A N 1
ATOM 661 C CA . THR A 1 95 ? -16.665 5.787 0.153 1.00 88.19 95 THR A CA 1
ATOM 662 C C . THR A 1 95 ? -15.749 6.649 1.005 1.00 88.19 95 THR A C 1
ATOM 664 O O . THR A 1 95 ? -16.034 6.835 2.187 1.00 88.19 95 THR A O 1
ATOM 667 N N . ARG A 1 96 ? -14.686 7.196 0.397 1.00 83.25 96 ARG A N 1
ATOM 668 C CA . ARG A 1 96 ? -13.749 8.147 1.024 1.00 83.25 96 ARG A CA 1
ATOM 669 C C . ARG A 1 96 ? -13.205 7.636 2.352 1.00 83.25 96 ARG A C 1
ATOM 671 O O . ARG A 1 96 ? -13.547 8.122 3.428 1.00 83.25 96 ARG A O 1
ATOM 678 N N . CYS A 1 97 ? -12.411 6.583 2.249 1.00 83.88 97 CYS A N 1
ATOM 679 C CA . CYS A 1 97 ? -11.941 5.817 3.383 1.00 83.88 97 CYS A CA 1
ATOM 680 C C . CYS A 1 97 ? -10.457 5.493 3.269 1.00 83.88 97 CYS A C 1
ATOM 682 O O . CYS A 1 97 ? -9.968 5.260 2.169 1.00 83.88 97 CYS A O 1
ATOM 684 N N . ASP A 1 98 ? -9.772 5.423 4.402 1.00 83.38 98 ASP A N 1
ATOM 685 C CA . ASP A 1 98 ? -8.362 5.060 4.468 1.00 83.38 98 ASP A CA 1
ATOM 686 C C . ASP A 1 98 ? -8.218 3.750 5.253 1.00 83.38 98 ASP A C 1
ATOM 688 O O . ASP A 1 98 ? -8.616 3.650 6.419 1.00 83.38 98 ASP A O 1
ATOM 692 N N . LEU A 1 99 ? -7.698 2.714 4.593 1.00 84.62 99 LEU A N 1
ATOM 693 C CA . LEU A 1 99 ? -7.508 1.388 5.178 1.00 84.62 99 LEU A CA 1
ATOM 694 C C . LEU A 1 99 ? -6.022 1.144 5.421 1.00 84.62 99 LEU A C 1
ATOM 696 O O . LEU A 1 99 ? -5.265 1.058 4.460 1.00 84.62 99 LEU A O 1
ATOM 700 N N . TYR A 1 100 ? -5.620 0.962 6.679 1.00 84.44 100 TYR A N 1
ATOM 701 C CA . TYR A 1 100 ? -4.221 0.752 7.064 1.00 84.44 100 TYR A CA 1
ATOM 702 C C . TYR A 1 100 ? -3.986 -0.605 7.713 1.00 84.44 100 TYR A C 1
ATOM 704 O O . TYR A 1 100 ? -4.821 -1.086 8.479 1.00 84.44 100 TYR A O 1
ATOM 712 N N . SER A 1 101 ? -2.806 -1.179 7.485 1.00 82.69 101 SER A N 1
ATOM 713 C CA . SER A 1 101 ? -2.339 -2.404 8.135 1.00 82.69 101 SER A CA 1
ATOM 714 C C . SER A 1 101 ? -3.331 -3.564 8.056 1.00 82.69 101 SER A C 1
ATOM 716 O O . SER A 1 101 ? -3.604 -4.229 9.052 1.00 82.69 101 SER A O 1
ATOM 718 N N . TYR A 1 102 ? -3.874 -3.841 6.875 1.00 82.88 102 TYR A N 1
ATOM 719 C CA . TYR A 1 102 ? -4.781 -4.973 6.675 1.00 82.88 102 TYR A CA 1
ATOM 720 C C . TYR A 1 102 ? -4.081 -6.164 6.017 1.00 82.88 102 TYR A C 1
ATOM 722 O O . TYR A 1 102 ? -3.233 -5.994 5.147 1.00 82.88 102 TYR A O 1
ATOM 730 N N . SER A 1 103 ? -4.447 -7.385 6.390 1.00 80.94 103 SER A N 1
ATOM 731 C CA . SER A 1 103 ? -3.976 -8.608 5.741 1.00 80.94 103 SER A CA 1
ATOM 732 C C . SER A 1 103 ? -5.081 -9.228 4.878 1.00 80.94 103 SER A C 1
ATOM 734 O O . SER A 1 103 ? -6.262 -9.172 5.221 1.00 80.94 103 SER A O 1
ATOM 736 N N . GLY A 1 104 ? -4.709 -9.821 3.742 1.00 75.06 104 GLY A N 1
ATOM 737 C CA . GLY A 1 104 ? -5.652 -10.385 2.768 1.00 75.06 104 GLY A CA 1
ATOM 738 C C . GLY A 1 104 ? -5.831 -9.515 1.520 1.00 75.06 104 GLY A C 1
ATOM 739 O O . GLY A 1 104 ? -5.164 -8.498 1.348 1.00 75.06 104 GLY A O 1
ATOM 740 N N . ASN A 1 105 ? -6.699 -9.955 0.606 1.00 70.25 105 ASN A N 1
ATOM 741 C CA . ASN A 1 105 ? -6.870 -9.331 -0.707 1.00 70.25 105 ASN A CA 1
ATOM 742 C C . ASN A 1 105 ? -8.157 -8.489 -0.758 1.00 70.25 105 ASN A C 1
ATOM 744 O O . ASN A 1 105 ? -9.255 -9.035 -0.640 1.00 70.25 105 ASN A O 1
ATOM 748 N N . LEU A 1 106 ? -8.016 -7.179 -0.993 1.00 70.56 106 LEU A N 1
ATOM 749 C CA . LEU A 1 106 ? -9.113 -6.236 -1.249 1.00 70.56 106 LEU A CA 1
ATOM 750 C C . LEU A 1 106 ? -9.516 -6.216 -2.737 1.00 70.56 106 LEU A C 1
ATOM 752 O O . LEU A 1 106 ? -9.598 -5.162 -3.358 1.00 70.56 106 LEU A O 1
ATOM 756 N N . GLY A 1 107 ? -9.795 -7.397 -3.293 1.00 55.41 107 GLY A N 1
ATOM 757 C CA . GLY A 1 107 ? -10.399 -7.573 -4.613 1.00 55.41 107 GLY A CA 1
ATOM 758 C C . GLY A 1 107 ? -9.431 -7.914 -5.751 1.00 55.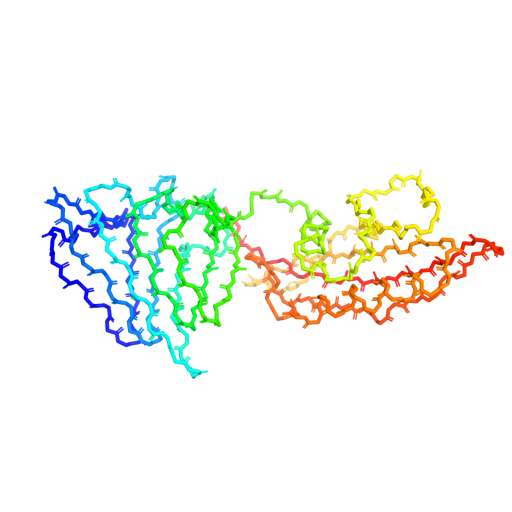41 107 GLY A C 1
ATOM 759 O O . GLY A 1 107 ? -8.622 -7.105 -6.188 1.00 55.41 107 GLY A O 1
ATOM 760 N N . ASN A 1 108 ? -9.642 -9.093 -6.345 1.00 39.81 108 ASN A N 1
ATOM 761 C CA . ASN A 1 108 ? -9.436 -9.295 -7.777 1.00 39.81 108 ASN A CA 1
ATOM 762 C C . ASN A 1 108 ? -10.714 -9.946 -8.337 1.00 39.81 108 ASN A C 1
ATOM 764 O O . ASN A 1 108 ? -11.013 -11.086 -7.996 1.00 39.81 108 ASN A O 1
ATOM 768 N N . ALA A 1 109 ? -11.487 -9.154 -9.089 1.00 40.62 109 ALA A N 1
ATOM 769 C CA . ALA A 1 109 ? -12.637 -9.377 -9.992 1.00 40.62 109 ALA A CA 1
ATOM 770 C C . ALA A 1 109 ? -13.575 -10.617 -9.934 1.00 40.62 109 ALA A C 1
ATOM 772 O O . ALA A 1 109 ? -14.499 -10.662 -10.742 1.00 40.62 109 ALA A O 1
ATOM 773 N N . LEU A 1 110 ? -13.427 -11.612 -9.056 1.00 38.06 110 LEU A N 1
ATOM 774 C CA . LEU A 1 110 ? -14.213 -12.855 -9.144 1.00 38.06 110 LEU A CA 1
ATOM 775 C C . LEU A 1 110 ? -14.907 -13.293 -7.846 1.00 38.06 110 LEU A C 1
ATOM 777 O O . LEU A 1 110 ? -15.704 -14.226 -7.903 1.00 38.06 110 LEU A O 1
ATOM 781 N N . THR A 1 111 ? -14.669 -12.645 -6.696 1.00 46.50 111 THR A N 1
ATOM 782 C CA . THR A 1 111 ? -15.199 -13.144 -5.406 1.00 46.50 111 THR A CA 1
ATOM 783 C C . THR A 1 111 ? -15.498 -12.096 -4.315 1.00 46.50 111 THR A C 1
ATOM 785 O O . THR A 1 111 ? -15.846 -12.481 -3.202 1.00 46.50 111 THR A O 1
ATOM 788 N N . SER A 1 112 ? -15.377 -10.786 -4.558 1.00 52.41 112 SER A N 1
ATOM 789 C CA . SER A 1 112 ? -15.489 -9.769 -3.493 1.00 52.41 112 SER A CA 1
ATOM 790 C C . SER A 1 112 ? -16.730 -8.877 -3.627 1.00 52.41 112 SER A C 1
ATOM 792 O O . SER A 1 112 ? -16.799 -8.066 -4.547 1.00 52.41 112 SER A O 1
ATOM 794 N N . ASN A 1 113 ? -17.652 -8.926 -2.654 1.00 70.62 113 ASN A N 1
ATOM 795 C CA . ASN A 1 113 ? -18.763 -7.964 -2.491 1.00 70.62 113 ASN A CA 1
ATOM 796 C C . ASN A 1 113 ? -18.300 -6.612 -1.904 1.00 70.62 113 ASN A C 1
ATOM 798 O O . ASN A 1 113 ? -19.011 -5.969 -1.128 1.00 70.62 113 ASN A O 1
ATOM 802 N N . TRP A 1 114 ? -17.070 -6.215 -2.217 1.00 77.88 114 TRP A N 1
ATOM 803 C CA . TRP A 1 114 ? -16.471 -4.977 -1.749 1.00 77.88 114 TRP A CA 1
ATOM 804 C C . TRP A 1 114 ? -16.540 -3.943 -2.861 1.00 77.88 114 TRP A C 1
ATOM 806 O O . TRP A 1 114 ? -16.103 -4.187 -3.984 1.00 77.88 114 TRP A O 1
ATOM 816 N N . THR A 1 115 ? -17.097 -2.785 -2.539 1.00 82.31 115 THR A N 1
ATOM 817 C CA . THR A 1 115 ? -17.205 -1.640 -3.436 1.00 82.31 115 THR A CA 1
ATOM 818 C C . THR A 1 115 ? -16.496 -0.461 -2.795 1.00 82.31 115 THR A C 1
ATOM 820 O O . THR A 1 115 ? -16.790 -0.087 -1.660 1.00 82.31 115 THR A O 1
ATOM 823 N N . PHE A 1 116 ? -15.534 0.103 -3.521 1.00 82.56 116 PHE A N 1
ATOM 824 C CA . PHE A 1 116 ? -14.687 1.184 -3.040 1.00 82.56 116 PHE A CA 1
ATOM 825 C C . PHE A 1 116 ? -14.784 2.392 -3.957 1.00 82.56 116 PHE A C 1
ATOM 827 O O . PHE A 1 116 ? -14.616 2.271 -5.168 1.00 82.56 116 PHE A O 1
ATOM 834 N N . THR A 1 117 ? -15.021 3.564 -3.376 1.00 82.06 117 THR A N 1
ATOM 835 C CA . THR A 1 117 ? -15.087 4.834 -4.104 1.00 82.06 117 THR A CA 1
ATOM 836 C C . THR A 1 117 ? -14.196 5.867 -3.422 1.00 82.06 117 THR A C 1
ATOM 838 O O . THR A 1 117 ? -14.497 6.301 -2.312 1.00 82.06 117 THR A O 1
ATOM 841 N N . ASN A 1 118 ? -13.122 6.301 -4.092 1.00 76.62 118 ASN A N 1
ATOM 842 C CA . ASN A 1 118 ? -12.144 7.268 -3.561 1.00 76.62 118 ASN A CA 1
ATOM 843 C C . ASN A 1 118 ? -11.534 6.850 -2.209 1.00 76.62 118 ASN A C 1
ATOM 845 O O . ASN A 1 118 ? -11.437 7.675 -1.304 1.00 76.62 118 ASN A O 1
ATOM 849 N N . CYS A 1 119 ? -11.188 5.573 -2.051 1.00 75.06 119 CYS A N 1
ATOM 850 C CA . CYS A 1 119 ? -10.516 5.078 -0.853 1.00 75.06 119 CYS A CA 1
ATOM 851 C C . CYS A 1 119 ? -9.018 4.880 -1.094 1.00 75.06 119 CYS A C 1
ATOM 853 O O . CYS A 1 119 ? -8.611 4.552 -2.209 1.00 75.06 119 CYS A O 1
ATOM 855 N N . ASN A 1 120 ? -8.235 5.036 -0.031 1.00 75.50 120 ASN A N 1
ATOM 856 C CA . ASN A 1 120 ? -6.805 4.775 -0.002 1.00 75.50 120 ASN A CA 1
ATOM 857 C C . ASN A 1 120 ? -6.528 3.450 0.720 1.00 75.50 120 ASN A C 1
ATOM 859 O O . ASN A 1 120 ? -7.175 3.124 1.720 1.00 75.50 120 ASN A O 1
ATOM 863 N N . PHE A 1 121 ? -5.559 2.687 0.216 1.00 74.75 121 PHE A N 1
ATOM 864 C CA . PHE A 1 121 ? -5.248 1.345 0.703 1.00 74.75 121 PHE A CA 1
ATOM 865 C C . PHE A 1 121 ? -3.773 1.215 1.056 1.00 74.75 121 PHE A C 1
ATOM 867 O O . PHE A 1 121 ? -2.909 1.390 0.201 1.00 74.75 121 PHE A O 1
ATOM 874 N N . PHE A 1 122 ? -3.512 0.842 2.304 1.00 73.12 122 PHE A N 1
ATOM 875 C CA . PHE A 1 122 ? -2.181 0.640 2.859 1.00 73.12 122 PHE A CA 1
ATOM 876 C C . PHE A 1 122 ? -2.141 -0.742 3.532 1.00 73.12 122 PHE A C 1
ATOM 878 O O . PHE A 1 122 ? -2.492 -0.869 4.710 1.00 73.12 122 PHE A O 1
ATOM 885 N N . PRO A 1 123 ? -1.801 -1.814 2.796 1.00 71.00 123 PRO A N 1
ATOM 886 C CA . PRO A 1 123 ? -1.793 -3.170 3.336 1.00 71.00 123 PRO A CA 1
ATOM 887 C C . PRO A 1 123 ? -0.796 -3.338 4.491 1.00 71.00 123 PRO A C 1
ATOM 889 O O . PRO A 1 123 ? 0.125 -2.548 4.698 1.00 71.00 123 PRO A O 1
ATOM 892 N N . PHE A 1 124 ? -1.009 -4.391 5.275 1.00 66.81 124 PHE A N 1
ATOM 893 C CA . PHE A 1 124 ? -0.059 -4.871 6.265 1.00 66.81 124 PHE A CA 1
ATOM 894 C C . PHE A 1 124 ? 1.100 -5.575 5.571 1.00 66.81 124 PHE A C 1
ATOM 896 O O . PHE A 1 124 ? 0.909 -6.583 4.890 1.00 66.81 124 PHE A O 1
ATOM 903 N N . GLU A 1 125 ? 2.305 -5.079 5.818 1.00 61.06 125 GLU A N 1
ATOM 904 C CA . GLU A 1 125 ? 3.524 -5.602 5.219 1.00 61.06 125 GLU A CA 1
ATOM 905 C C . GLU A 1 125 ? 4.411 -6.232 6.298 1.00 61.06 125 GLU A C 1
ATOM 907 O O . GLU A 1 125 ? 4.941 -5.578 7.198 1.00 61.06 125 GLU A O 1
ATOM 912 N N . LEU A 1 126 ? 4.562 -7.553 6.211 1.00 53.31 126 LEU A N 1
ATOM 913 C CA . LEU A 1 126 ? 5.480 -8.351 7.023 1.00 53.31 126 LEU A CA 1
ATOM 914 C C . LEU A 1 126 ? 6.927 -7.962 6.700 1.00 53.31 126 LEU A C 1
ATOM 916 O O . LEU A 1 126 ? 7.435 -8.476 5.717 1.00 53.31 126 LEU A O 1
ATOM 920 N N . GLN A 1 127 ? 7.576 -7.098 7.499 1.00 54.00 127 GLN A N 1
ATOM 921 C CA . GLN A 1 127 ? 9.010 -6.723 7.396 1.00 54.00 127 GLN A CA 1
ATOM 922 C C . GLN A 1 127 ? 9.604 -6.901 5.986 1.00 54.00 127 GLN A C 1
ATOM 924 O O . GLN A 1 127 ? 10.581 -7.625 5.788 1.00 54.00 127 GLN A O 1
ATOM 929 N N . VAL A 1 128 ? 8.971 -6.284 4.993 1.00 62.19 128 VAL A N 1
ATOM 930 C CA . VAL A 1 128 ? 9.432 -6.382 3.617 1.00 62.19 128 VAL A CA 1
ATOM 931 C C . VAL A 1 128 ? 10.507 -5.315 3.443 1.00 62.19 128 VAL A C 1
ATOM 933 O O . VAL A 1 128 ? 10.377 -4.193 3.943 1.00 62.19 128 VAL A O 1
ATOM 936 N N . GLU A 1 129 ? 11.616 -5.670 2.799 1.00 76.38 129 GLU A N 1
ATOM 937 C CA . GLU A 1 129 ? 12.674 -4.703 2.540 1.00 76.38 129 GLU A CA 1
ATOM 938 C C . GLU A 1 129 ? 12.132 -3.536 1.690 1.00 76.38 129 GLU A C 1
ATOM 940 O O . GLU A 1 129 ? 11.400 -3.775 0.728 1.00 76.38 129 GLU A O 1
ATOM 945 N N . PRO A 1 130 ? 12.519 -2.278 1.977 1.00 81.75 130 PRO A N 1
ATOM 946 C CA . PRO A 1 130 ? 11.994 -1.096 1.284 1.00 81.75 130 PRO A CA 1
ATOM 947 C C . PRO A 1 130 ? 12.071 -1.162 -0.252 1.00 81.75 130 PRO A C 1
ATOM 949 O O . PRO A 1 130 ? 11.250 -0.577 -0.954 1.00 81.75 130 PRO A O 1
ATOM 952 N N . ARG A 1 131 ? 13.059 -1.884 -0.794 1.00 85.50 131 ARG A N 1
ATOM 953 C CA . ARG A 1 131 ? 13.218 -2.093 -2.242 1.00 85.50 131 ARG A CA 1
ATOM 954 C C . ARG A 1 131 ? 12.089 -2.922 -2.855 1.00 85.50 131 ARG A C 1
ATOM 956 O O . ARG A 1 131 ? 11.651 -2.613 -3.958 1.00 85.50 131 ARG A O 1
ATOM 963 N N . THR A 1 132 ? 11.613 -3.937 -2.141 1.00 84.75 132 THR A N 1
ATOM 964 C CA . THR A 1 132 ? 10.506 -4.786 -2.581 1.00 84.75 132 THR A CA 1
ATOM 965 C C . THR A 1 132 ? 9.199 -4.006 -2.494 1.00 84.75 132 THR A C 1
ATOM 967 O O . THR A 1 132 ? 8.407 -4.079 -3.418 1.00 84.75 132 THR A O 1
ATOM 970 N N . LEU A 1 133 ? 9.030 -3.155 -1.473 1.00 83.88 133 LEU A N 1
ATOM 971 C CA . LEU A 1 133 ? 7.860 -2.275 -1.356 1.00 83.88 133 LEU A CA 1
ATOM 972 C C . LEU A 1 133 ? 7.702 -1.348 -2.564 1.00 83.88 133 LEU A C 1
ATOM 974 O O . LEU A 1 133 ? 6.637 -1.278 -3.175 1.00 83.88 133 LEU A O 1
ATOM 978 N N . ILE A 1 134 ? 8.788 -0.682 -2.963 1.00 88.00 134 ILE A N 1
ATOM 979 C CA . ILE A 1 134 ? 8.808 0.132 -4.183 1.00 88.00 134 ILE A CA 1
ATOM 980 C C . ILE A 1 134 ? 8.531 -0.739 -5.418 1.00 88.00 134 ILE A C 1
ATOM 982 O O . ILE A 1 134 ? 7.762 -0.334 -6.284 1.00 88.00 134 ILE A O 1
ATOM 986 N N . ALA A 1 135 ? 9.142 -1.921 -5.531 1.00 86.19 135 ALA A N 1
ATOM 987 C CA . ALA A 1 135 ? 8.942 -2.800 -6.684 1.00 86.19 135 ALA A CA 1
ATOM 988 C C . ALA A 1 135 ? 7.483 -3.279 -6.819 1.00 86.19 135 ALA A C 1
ATOM 990 O O . ALA A 1 135 ? 6.932 -3.264 -7.923 1.00 86.19 135 ALA A O 1
ATOM 991 N N . ASP A 1 136 ? 6.846 -3.644 -5.708 1.00 83.56 136 ASP A N 1
ATOM 992 C CA . ASP A 1 136 ? 5.445 -4.058 -5.653 1.00 83.56 136 ASP A CA 1
ATOM 993 C C . ASP A 1 136 ? 4.515 -2.886 -5.976 1.00 83.56 136 ASP A C 1
ATOM 995 O O . ASP A 1 136 ? 3.591 -3.040 -6.775 1.00 83.56 136 ASP A O 1
ATOM 999 N N . LEU A 1 137 ? 4.806 -1.691 -5.448 1.00 84.50 137 LEU A N 1
ATOM 1000 C CA . LEU A 1 137 ? 4.080 -0.464 -5.778 1.00 84.50 137 LEU A CA 1
ATOM 1001 C C . LEU A 1 137 ? 4.130 -0.168 -7.282 1.00 84.50 137 LEU A C 1
ATOM 1003 O O . LEU A 1 137 ? 3.090 0.051 -7.908 1.00 84.50 137 LEU A O 1
ATOM 1007 N N . LEU A 1 138 ? 5.327 -0.199 -7.874 1.00 86.62 138 LEU A N 1
ATOM 1008 C CA . LEU A 1 138 ? 5.510 0.011 -9.310 1.00 86.62 138 LEU A CA 1
ATOM 1009 C C . LEU A 1 138 ? 4.766 -1.044 -10.131 1.00 86.62 138 LEU A C 1
ATOM 1011 O O . LEU A 1 138 ? 4.178 -0.707 -11.152 1.00 86.62 138 LEU A O 1
ATOM 1015 N N . THR A 1 139 ? 4.760 -2.299 -9.679 1.00 83.75 139 THR A N 1
ATOM 1016 C CA . THR A 1 139 ? 4.049 -3.396 -10.348 1.00 83.75 139 THR A CA 1
ATOM 1017 C C . THR A 1 139 ? 2.534 -3.203 -10.285 1.00 83.75 139 THR A C 1
ATOM 1019 O O . THR A 1 139 ? 1.849 -3.391 -11.289 1.00 83.75 139 THR A O 1
ATOM 1022 N N . ALA A 1 140 ? 2.003 -2.810 -9.126 1.00 77.19 140 ALA A N 1
ATOM 1023 C CA . ALA A 1 140 ? 0.570 -2.656 -8.900 1.00 77.19 140 ALA A CA 1
ATOM 1024 C C . ALA A 1 140 ? -0.028 -1.433 -9.614 1.00 77.19 140 ALA A C 1
ATOM 1026 O O . ALA A 1 140 ? -1.173 -1.486 -10.058 1.00 77.19 140 ALA A O 1
ATOM 1027 N N . GLN A 1 141 ? 0.730 -0.338 -9.718 1.00 83.31 141 GLN A N 1
ATOM 1028 C CA . GLN A 1 141 ? 0.252 0.942 -10.257 1.00 83.31 141 GLN A CA 1
ATOM 1029 C C . GLN A 1 141 ? 0.650 1.188 -11.719 1.00 83.31 141 GLN A C 1
ATOM 1031 O O . GLN A 1 141 ? 0.388 2.271 -12.256 1.00 83.31 141 GLN A O 1
ATOM 1036 N N . TRP A 1 142 ? 1.284 0.205 -12.368 1.00 85.50 142 TRP A N 1
ATOM 1037 C CA . TRP A 1 142 ? 1.734 0.336 -13.748 1.00 85.50 142 TRP A CA 1
ATOM 1038 C C . TRP A 1 142 ? 0.562 0.473 -14.720 1.00 85.50 142 TRP A C 1
ATOM 1040 O O . TRP A 1 142 ? -0.302 -0.401 -14.787 1.00 85.50 142 TRP A O 1
ATOM 1050 N N . SER A 1 143 ? 0.559 1.541 -15.521 1.00 88.19 143 SER A N 1
ATOM 1051 C CA . SER A 1 143 ? -0.534 1.817 -16.464 1.00 88.19 143 SER A CA 1
ATOM 1052 C C . SER A 1 143 ? -0.131 1.795 -17.941 1.00 88.19 143 SER A C 1
ATOM 1054 O O . SER A 1 143 ? -1.001 1.739 -18.814 1.00 88.19 143 SER A O 1
ATOM 1056 N N . LEU A 1 144 ? 1.171 1.811 -18.257 1.00 83.88 144 LEU A N 1
ATOM 1057 C CA . LEU A 1 144 ? 1.628 1.795 -19.648 1.00 83.88 144 LEU A CA 1
ATOM 1058 C C . LEU A 1 144 ? 1.417 0.422 -20.297 1.00 83.88 144 LEU A C 1
ATOM 1060 O O . LEU A 1 144 ? 1.697 -0.617 -19.702 1.00 83.88 144 LEU A O 1
ATOM 1064 N N . THR A 1 145 ? 1.030 0.426 -21.575 1.00 88.31 145 THR A N 1
ATOM 1065 C CA . THR A 1 145 ? 0.828 -0.793 -22.381 1.00 88.31 145 THR A CA 1
ATOM 1066 C C . THR A 1 145 ? 2.075 -1.676 -22.439 1.00 88.31 145 THR A C 1
ATOM 1068 O O . THR A 1 145 ? 1.979 -2.903 -22.451 1.00 88.31 145 THR A O 1
ATOM 1071 N N . THR A 1 146 ? 3.259 -1.061 -22.483 1.00 87.94 146 THR A N 1
ATOM 1072 C CA . THR A 1 146 ? 4.531 -1.782 -22.411 1.00 87.94 146 THR A CA 1
ATOM 1073 C C . THR A 1 146 ? 4.815 -2.119 -20.952 1.00 87.94 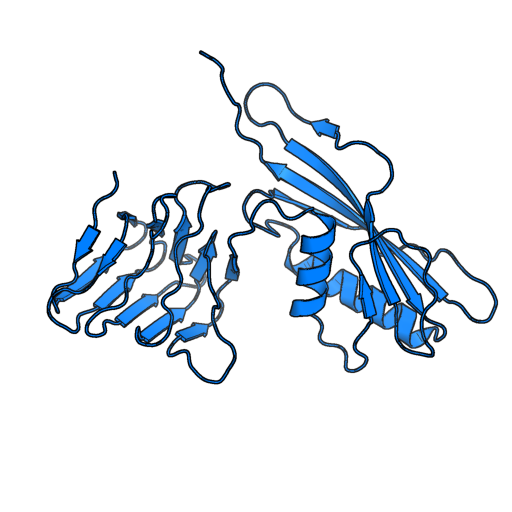146 THR A C 1
ATOM 1075 O O . THR A 1 146 ? 5.281 -1.267 -20.196 1.00 87.94 146 THR A O 1
ATOM 1078 N N . VAL A 1 147 ? 4.530 -3.360 -20.562 1.00 89.19 147 VAL A N 1
ATOM 1079 C CA . VAL A 1 147 ? 4.773 -3.849 -19.199 1.00 89.19 147 VAL A CA 1
ATOM 1080 C C . VAL A 1 147 ? 6.272 -4.109 -19.003 1.00 89.19 147 VAL A C 1
ATOM 1082 O O . VAL A 1 147 ? 6.841 -4.898 -19.762 1.00 89.19 147 VAL A O 1
ATOM 1085 N N . PRO A 1 148 ? 6.931 -3.457 -18.030 1.00 91.50 148 PRO A N 1
ATOM 1086 C CA . PRO A 1 148 ? 8.350 -3.621 -17.765 1.00 91.50 148 PRO A CA 1
ATOM 1087 C C . PRO A 1 148 ? 8.634 -4.925 -17.020 1.00 91.50 148 PRO A C 1
ATOM 1089 O O . PRO A 1 148 ? 7.775 -5.497 -16.350 1.00 91.50 148 PRO A O 1
ATOM 1092 N N . GLU A 1 149 ? 9.888 -5.360 -17.074 1.00 92.38 149 GLU A N 1
ATOM 1093 C CA . GLU A 1 149 ? 10.411 -6.323 -16.112 1.00 92.38 149 GLU A CA 1
ATOM 1094 C C . GLU A 1 149 ? 10.855 -5.564 -14.856 1.00 92.38 149 GLU A C 1
ATOM 1096 O O . GLU A 1 149 ? 11.798 -4.777 -14.924 1.00 92.38 149 GLU A O 1
ATOM 1101 N N . ILE A 1 150 ? 10.200 -5.796 -13.716 1.00 91.25 150 ILE A N 1
ATOM 1102 C CA . ILE A 1 150 ? 10.535 -5.156 -12.434 1.00 91.25 150 ILE A CA 1
ATOM 1103 C C . ILE A 1 150 ? 11.279 -6.157 -11.542 1.00 91.25 150 ILE A C 1
ATOM 1105 O O . ILE A 1 150 ? 10.886 -7.320 -11.431 1.00 91.25 150 ILE A O 1
ATOM 1109 N N . ARG A 1 151 ? 12.385 -5.717 -10.932 1.00 89.19 151 ARG A N 1
ATOM 1110 C CA . ARG A 1 151 ? 13.231 -6.506 -10.021 1.00 89.19 151 ARG A CA 1
ATOM 1111 C C . ARG A 1 151 ? 13.624 -5.683 -8.800 1.00 89.19 151 ARG A C 1
ATOM 1113 O O . ARG A 1 151 ? 13.964 -4.513 -8.933 1.00 89.19 151 ARG A O 1
ATOM 1120 N N . ASP A 1 152 ? 13.670 -6.316 -7.641 1.00 87.25 152 ASP A N 1
ATOM 1121 C CA . ASP A 1 152 ? 14.028 -5.741 -6.341 1.00 87.25 152 ASP A CA 1
ATOM 1122 C C . ASP A 1 152 ? 15.433 -6.175 -5.879 1.00 87.25 152 ASP A C 1
ATOM 1124 O O . ASP A 1 152 ? 15.697 -6.392 -4.697 1.00 87.25 152 ASP A O 1
ATOM 1128 N N . ASP A 1 153 ? 16.364 -6.319 -6.825 1.00 82.00 153 ASP A N 1
ATOM 1129 C CA . ASP A 1 153 ? 17.726 -6.764 -6.550 1.00 82.00 153 ASP A CA 1
ATOM 1130 C C . ASP A 1 153 ? 18.793 -5.907 -7.257 1.00 82.00 153 ASP A C 1
ATOM 1132 O O . ASP A 1 153 ? 18.534 -5.095 -8.155 1.00 82.00 153 ASP A O 1
ATOM 1136 N N . ASP A 1 154 ? 20.042 -6.105 -6.846 1.00 78.69 154 ASP A N 1
ATOM 1137 C CA . ASP A 1 154 ? 21.216 -5.453 -7.418 1.00 78.69 154 ASP A CA 1
ATOM 1138 C C . ASP A 1 154 ? 21.868 -6.275 -8.544 1.00 78.69 154 ASP A C 1
ATOM 1140 O O . ASP A 1 154 ? 22.858 -5.835 -9.140 1.00 78.69 154 ASP A O 1
ATOM 1144 N N . ALA A 1 155 ? 21.292 -7.423 -8.920 1.00 80.50 155 ALA A N 1
ATOM 1145 C CA . ALA A 1 155 ? 21.938 -8.353 -9.828 1.00 80.50 155 ALA A CA 1
ATOM 1146 C C . ALA A 1 155 ? 22.167 -7.712 -11.205 1.00 80.50 155 ALA A C 1
ATOM 1148 O O . ALA A 1 155 ? 21.376 -6.906 -11.727 1.00 80.50 155 ALA A O 1
ATOM 1149 N N . ARG A 1 156 ? 23.298 -8.061 -11.821 1.00 77.69 156 ARG A N 1
ATOM 1150 C CA . ARG A 1 156 ? 23.661 -7.538 -13.137 1.00 77.69 156 ARG A CA 1
ATOM 1151 C C . ARG A 1 156 ? 22.777 -8.193 -14.200 1.00 77.69 156 ARG A C 1
ATOM 1153 O O . ARG A 1 156 ? 22.980 -9.352 -14.546 1.00 77.69 156 ARG A O 1
ATOM 1160 N N . ARG A 1 157 ? 21.809 -7.434 -14.718 1.00 84.00 157 ARG A N 1
ATOM 1161 C CA . ARG A 1 157 ? 20.921 -7.829 -15.818 1.00 84.00 157 ARG A CA 1
ATOM 1162 C C .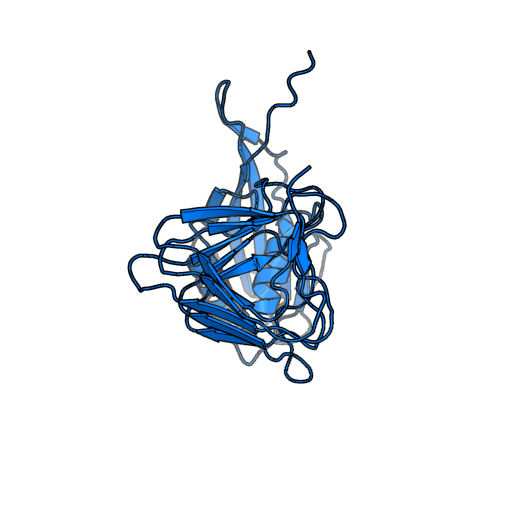 ARG A 1 157 ? 20.893 -6.761 -16.899 1.00 84.00 157 ARG A C 1
ATOM 1164 O O . ARG A 1 157 ? 21.050 -5.570 -16.621 1.00 84.00 157 ARG A O 1
ATOM 1171 N N . GLU A 1 158 ? 20.678 -7.228 -18.118 1.00 83.62 158 GLU A N 1
ATOM 1172 C CA . GLU A 1 158 ? 20.482 -6.403 -19.303 1.00 83.62 158 GLU A CA 1
ATOM 1173 C C . GLU A 1 158 ? 19.021 -6.523 -19.753 1.00 83.62 158 GLU A C 1
ATOM 1175 O O . GLU A 1 158 ? 18.455 -7.615 -19.648 1.00 83.62 158 GLU A O 1
ATOM 1180 N N . PRO A 1 159 ? 18.404 -5.444 -20.264 1.00 84.75 159 PRO A N 1
ATOM 1181 C CA . PRO A 1 159 ? 17.032 -5.499 -20.748 1.00 84.75 159 PRO A CA 1
ATOM 1182 C C . PRO A 1 159 ? 16.899 -6.470 -21.925 1.00 84.75 159 PRO A C 1
ATOM 1184 O O . PRO A 1 159 ? 17.715 -6.472 -22.862 1.00 84.75 159 PRO A O 1
ATOM 1187 N N . GLN A 1 160 ? 15.843 -7.284 -21.886 1.00 78.81 160 GLN A N 1
ATOM 1188 C CA . GLN A 1 160 ? 15.495 -8.193 -22.971 1.00 78.81 160 GLN A CA 1
ATOM 1189 C C . GLN A 1 160 ? 14.712 -7.437 -24.052 1.00 78.81 160 GLN A C 1
ATOM 1191 O O . GLN A 1 160 ? 13.517 -7.178 -23.938 1.00 78.81 160 GLN A O 1
ATOM 1196 N N . GLY A 1 161 ? 15.402 -7.069 -25.133 1.00 84.00 161 GLY A N 1
ATOM 1197 C CA . GLY A 1 161 ? 14.776 -6.408 -26.279 1.00 84.00 161 GLY A CA 1
ATOM 1198 C C . GLY A 1 161 ? 14.334 -4.972 -25.983 1.00 84.00 161 GLY A C 1
ATOM 1199 O O . GLY A 1 161 ? 15.122 -4.173 -25.479 1.00 84.00 161 GLY A O 1
ATOM 1200 N N . LEU A 1 162 ? 13.098 -4.639 -26.368 1.00 89.19 162 LEU A N 1
ATOM 1201 C CA . LEU A 1 162 ? 12.520 -3.288 -26.274 1.00 89.19 162 LEU A CA 1
ATOM 1202 C C . LEU A 1 162 ? 11.696 -3.068 -24.995 1.00 89.19 162 LEU A C 1
ATOM 1204 O O . LEU A 1 162 ? 11.114 -1.999 -24.820 1.00 89.19 162 LEU A O 1
ATOM 1208 N N . VAL A 1 163 ? 11.625 -4.073 -24.121 1.00 91.12 163 VAL A N 1
ATOM 1209 C CA . VAL A 1 163 ? 10.923 -3.976 -22.839 1.00 91.12 163 VAL A CA 1
ATOM 1210 C C . VAL A 1 163 ? 11.842 -3.288 -21.822 1.00 91.12 163 VAL A C 1
ATOM 1212 O O . VAL A 1 163 ? 13.021 -3.649 -21.736 1.00 91.12 163 VAL A O 1
ATOM 1215 N N . PRO A 1 164 ? 11.361 -2.280 -21.073 1.00 93.06 164 PRO A N 1
ATOM 1216 C CA . PRO A 1 164 ? 12.137 -1.683 -19.996 1.00 93.06 164 PRO A CA 1
ATOM 1217 C C . PRO A 1 164 ? 12.401 -2.697 -18.877 1.00 93.06 164 PRO A C 1
ATOM 1219 O O . PRO A 1 164 ? 11.493 -3.385 -18.423 1.00 93.06 164 PRO A O 1
ATOM 1222 N N . LEU A 1 165 ? 13.644 -2.756 -18.415 1.00 94.00 165 LEU A N 1
ATOM 1223 C CA . LEU A 1 165 ? 14.042 -3.421 -17.181 1.00 94.00 165 LEU A CA 1
ATOM 1224 C C . LEU A 1 165 ? 14.171 -2.355 -16.092 1.00 94.00 165 LEU A C 1
ATOM 1226 O O . LEU A 1 165 ? 14.993 -1.446 -16.217 1.00 94.00 165 LEU A O 1
ATOM 1230 N N . ILE A 1 166 ? 13.385 -2.482 -15.031 1.00 94.25 166 ILE A N 1
ATOM 1231 C CA . ILE A 1 166 ? 13.395 -1.596 -13.870 1.00 94.25 166 ILE A CA 1
ATOM 1232 C C . ILE A 1 166 ? 13.955 -2.379 -12.689 1.00 94.25 166 ILE A C 1
ATOM 1234 O O . ILE A 1 166 ? 13.444 -3.437 -12.329 1.00 94.25 166 ILE A O 1
ATOM 1238 N N . LYS A 1 167 ? 15.022 -1.864 -12.083 1.00 92.81 167 LYS A N 1
ATOM 1239 C CA . LYS A 1 167 ? 15.642 -2.463 -10.902 1.00 92.81 167 LYS A CA 1
ATOM 1240 C C . LYS A 1 167 ? 15.574 -1.512 -9.726 1.00 92.81 167 LYS A C 1
ATOM 1242 O O . LYS A 1 167 ? 16.010 -0.375 -9.864 1.00 92.81 167 LYS A O 1
ATOM 1247 N N . VAL A 1 168 ? 15.139 -2.003 -8.579 1.00 92.44 168 VAL A N 1
ATOM 1248 C CA . VAL A 1 168 ? 15.127 -1.270 -7.317 1.00 92.44 168 VAL A CA 1
ATOM 1249 C C . VAL A 1 168 ? 16.178 -1.870 -6.397 1.00 92.44 168 VAL A C 1
ATOM 1251 O O . VAL A 1 168 ? 16.108 -3.045 -6.047 1.00 92.44 168 VAL A O 1
ATOM 1254 N N . TYR A 1 169 ? 17.168 -1.081 -5.999 1.00 88.44 169 TYR A N 1
ATOM 1255 C CA . TYR A 1 169 ? 18.229 -1.546 -5.107 1.00 88.44 169 TYR A CA 1
ATOM 1256 C C . TYR A 1 169 ? 18.706 -0.433 -4.170 1.00 88.44 169 TYR A C 1
ATOM 1258 O O . TYR A 1 169 ? 18.612 0.744 -4.517 1.00 88.44 169 TYR A O 1
ATOM 1266 N N . PRO A 1 170 ? 19.220 -0.771 -2.978 1.00 85.56 170 PRO A N 1
ATOM 1267 C CA . PRO A 1 170 ? 19.741 0.225 -2.054 1.00 85.56 170 PRO A CA 1
ATOM 1268 C C . PRO A 1 170 ? 21.019 0.875 -2.595 1.00 85.56 170 PRO A C 1
ATOM 1270 O O . PRO A 1 170 ? 21.911 0.198 -3.110 1.00 85.56 170 PRO A O 1
ATOM 1273 N N . LEU A 1 171 ? 21.134 2.193 -2.430 1.00 77.62 171 LEU A N 1
ATOM 1274 C CA . LEU A 1 171 ? 22.424 2.878 -2.513 1.00 77.62 171 LEU A CA 1
ATOM 1275 C C . LEU A 1 171 ? 23.239 2.440 -1.290 1.00 77.62 171 LEU A C 1
ATOM 1277 O O . LEU A 1 171 ? 22.707 2.400 -0.186 1.00 77.62 171 LEU A O 1
ATOM 1281 N N . THR A 1 172 ? 24.510 2.075 -1.474 1.00 49.72 172 THR A N 1
ATOM 1282 C CA . THR A 1 172 ? 25.414 1.477 -0.467 1.00 49.72 172 THR A CA 1
ATOM 1283 C C . THR A 1 172 ? 25.779 2.400 0.712 1.00 49.72 172 THR A C 1
ATOM 1285 O O . THR A 1 172 ? 26.952 2.557 1.046 1.00 49.72 172 THR A O 1
ATOM 1288 N N . SER A 1 173 ? 24.802 3.014 1.373 1.00 39.06 173 SER A N 1
ATOM 1289 C CA . SER A 1 173 ? 24.968 3.665 2.666 1.00 39.06 173 SER A CA 1
ATOM 1290 C C . SER A 1 173 ? 24.051 2.978 3.677 1.00 39.06 173 SER A C 1
ATOM 1292 O O . SER A 1 173 ? 22.859 2.835 3.403 1.00 39.06 173 SER A O 1
ATOM 1294 N N . PRO A 1 174 ? 24.574 2.501 4.822 1.00 44.06 174 PRO A N 1
ATOM 1295 C CA . PRO A 1 174 ? 23.731 1.918 5.853 1.00 44.06 174 PRO A CA 1
ATOM 1296 C C . PRO A 1 174 ? 22.704 2.957 6.299 1.00 44.06 174 PRO A C 1
ATOM 1298 O O . PRO A 1 174 ? 23.035 4.139 6.429 1.00 44.06 174 PRO A O 1
ATOM 1301 N N . SER A 1 175 ? 21.472 2.506 6.525 1.00 51.75 175 SER A N 1
ATOM 1302 C CA . SER A 1 175 ? 20.360 3.363 6.914 1.00 51.75 175 SER A CA 1
ATOM 1303 C C . SER A 1 175 ? 20.773 4.292 8.056 1.00 51.75 175 SER A C 1
ATOM 1305 O O . SER A 1 175 ? 21.264 3.845 9.099 1.00 51.75 175 SER A O 1
ATOM 1307 N N . ARG A 1 176 ? 20.638 5.604 7.845 1.00 47.81 176 ARG A N 1
ATOM 1308 C CA . ARG A 1 176 ? 21.125 6.601 8.800 1.00 47.81 176 ARG A CA 1
ATOM 1309 C C . ARG A 1 176 ? 20.028 6.896 9.815 1.00 47.81 176 ARG A C 1
ATOM 1311 O O . ARG A 1 176 ? 18.899 7.207 9.449 1.00 47.81 176 ARG A O 1
ATOM 1318 N N . PHE A 1 177 ? 20.369 6.816 11.099 1.00 45.31 177 PHE A N 1
ATOM 1319 C CA . PHE A 1 177 ? 19.484 7.275 12.167 1.00 45.31 177 PHE A CA 1
ATOM 1320 C C . PHE A 1 177 ? 19.405 8.803 12.153 1.00 45.31 177 PHE A C 1
ATOM 1322 O O . PHE A 1 177 ? 20.435 9.479 12.240 1.00 45.31 177 PHE A O 1
ATOM 1329 N N . VAL A 1 178 ? 18.188 9.339 12.084 1.00 49.56 178 VAL A N 1
ATOM 1330 C CA . VAL A 1 178 ? 17.925 10.781 12.152 1.00 49.56 178 VAL A CA 1
ATOM 1331 C C . VAL A 1 178 ? 16.900 11.048 13.263 1.00 49.56 178 VAL A C 1
ATOM 1333 O O . VAL A 1 178 ? 15.805 10.488 13.243 1.00 49.56 178 VAL A O 1
ATOM 1336 N N . GLY A 1 179 ? 17.260 11.878 14.255 1.00 43.78 179 GLY A N 1
ATOM 1337 C CA . GLY A 1 179 ? 16.360 12.331 15.334 1.00 43.78 179 GLY A CA 1
ATOM 1338 C C . GLY A 1 179 ? 16.972 12.338 16.748 1.00 43.78 179 GLY A C 1
ATOM 1339 O O . GLY A 1 179 ? 17.969 11.666 17.011 1.00 43.78 179 GLY A O 1
ATOM 1340 N N . ARG A 1 180 ? 16.374 13.109 17.674 1.00 41.44 180 ARG A N 1
ATOM 1341 C CA . ARG A 1 180 ? 16.692 13.128 19.121 1.00 41.44 180 ARG A CA 1
ATOM 1342 C C . ARG A 1 180 ? 15.515 12.553 19.926 1.00 41.44 180 ARG A C 1
ATOM 1344 O O . ARG A 1 180 ? 14.390 12.998 19.746 1.00 41.44 180 ARG A O 1
ATOM 1351 N N . ALA A 1 181 ? 15.837 11.622 20.825 1.00 39.09 181 ALA A N 1
ATOM 1352 C CA . ALA A 1 181 ? 15.108 11.127 22.005 1.00 39.09 181 ALA A CA 1
ATOM 1353 C C . ALA A 1 181 ? 13.640 10.638 21.912 1.00 39.09 181 ALA A C 1
ATOM 1355 O O . ALA A 1 181 ? 13.328 9.736 22.671 1.00 39.09 181 ALA A O 1
ATOM 1356 N N . GLU A 1 182 ? 12.757 11.126 21.031 1.00 39.00 182 GLU A N 1
ATOM 1357 C CA . GLU A 1 182 ? 11.321 10.738 21.083 1.00 39.00 182 GLU A CA 1
ATOM 1358 C C . GLU A 1 182 ? 10.715 10.261 19.747 1.00 39.00 182 GLU A C 1
ATOM 1360 O O . GLU A 1 182 ? 9.702 9.568 19.751 1.00 39.00 182 GLU A O 1
ATOM 1365 N N . ALA A 1 183 ? 11.363 10.520 18.604 1.00 48.50 183 ALA A N 1
ATOM 1366 C CA . ALA A 1 183 ? 10.981 9.952 17.304 1.00 48.50 183 ALA A CA 1
ATOM 1367 C C . ALA A 1 183 ? 12.237 9.605 16.489 1.00 48.50 183 ALA A C 1
ATOM 1369 O O . ALA A 1 183 ? 12.881 10.483 15.913 1.00 48.50 183 ALA A O 1
ATOM 1370 N N . GLN A 1 184 ? 12.628 8.327 16.475 1.00 58.56 184 GLN A N 1
ATOM 1371 C CA . GLN A 1 184 ? 13.745 7.855 15.653 1.00 58.56 184 GLN A CA 1
ATOM 1372 C C . GLN A 1 184 ? 13.237 7.476 14.262 1.00 58.56 184 GLN A C 1
ATOM 1374 O O . GLN A 1 184 ? 12.352 6.628 14.130 1.00 58.56 184 GLN A O 1
ATOM 1379 N N . ARG A 1 185 ? 13.822 8.090 13.229 1.00 68.38 185 ARG A N 1
ATOM 1380 C CA . ARG A 1 185 ? 13.564 7.753 11.827 1.00 68.38 185 ARG A CA 1
ATOM 1381 C C . ARG A 1 185 ? 14.756 7.005 11.252 1.00 68.38 185 ARG A C 1
ATOM 1383 O O . ARG A 1 185 ? 15.908 7.371 11.508 1.00 68.38 185 ARG A O 1
ATOM 1390 N N . ILE A 1 186 ? 14.468 5.960 10.487 1.00 72.56 186 ILE A N 1
ATOM 1391 C CA . ILE A 1 186 ? 15.455 5.256 9.674 1.00 72.56 186 ILE A CA 1
ATOM 1392 C C . ILE A 1 186 ? 15.303 5.765 8.248 1.00 72.56 186 ILE A C 1
ATOM 1394 O O . ILE A 1 186 ? 14.253 5.597 7.637 1.00 72.56 186 ILE A O 1
ATOM 1398 N N . GLU A 1 187 ? 16.349 6.403 7.743 1.00 79.50 187 GLU A N 1
ATOM 1399 C CA . GLU A 1 187 ? 16.406 6.872 6.364 1.00 79.50 187 GLU A CA 1
ATOM 1400 C C . GLU A 1 187 ? 16.920 5.745 5.460 1.00 79.50 187 GLU A C 1
ATOM 1402 O O . GLU A 1 187 ? 18.017 5.222 5.678 1.00 79.50 187 GLU A O 1
ATOM 1407 N N . HIS A 1 188 ? 16.136 5.369 4.452 1.00 82.88 188 HIS A N 1
ATOM 1408 C CA . HIS A 1 188 ? 16.503 4.385 3.435 1.00 82.88 188 HIS A CA 1
ATOM 1409 C C . HIS A 1 188 ? 16.740 5.085 2.103 1.00 82.88 188 HIS A C 1
ATOM 1411 O O . HIS A 1 188 ? 15.893 5.848 1.648 1.00 82.88 188 HIS A O 1
ATOM 1417 N N . HIS A 1 189 ? 17.881 4.802 1.476 1.00 87.50 189 HIS A N 1
ATOM 1418 C CA . HIS A 1 189 ? 18.257 5.347 0.172 1.00 87.50 189 HIS A CA 1
ATOM 1419 C C . HIS A 1 189 ? 18.197 4.249 -0.873 1.00 87.50 189 HIS A C 1
ATOM 1421 O O . HIS A 1 189 ? 18.945 3.271 -0.801 1.00 87.50 189 HIS A O 1
ATOM 1427 N N . LEU A 1 190 ? 17.326 4.419 -1.858 1.00 90.69 190 LEU A N 1
ATOM 1428 C CA . LEU A 1 190 ? 17.113 3.470 -2.938 1.00 90.69 190 LEU A CA 1
ATOM 1429 C C . LEU A 1 190 ? 17.412 4.127 -4.286 1.00 90.69 190 LEU A C 1
ATOM 1431 O O . LEU A 1 190 ? 17.236 5.326 -4.478 1.00 90.69 190 LEU A O 1
ATOM 1435 N N . THR A 1 191 ? 17.855 3.317 -5.238 1.00 92.00 191 THR A N 1
ATOM 1436 C CA . THR A 1 191 ? 17.930 3.667 -6.654 1.00 92.00 191 THR A CA 1
ATOM 1437 C C . THR A 1 191 ? 16.961 2.795 -7.429 1.00 92.00 191 THR A C 1
ATOM 1439 O O . THR A 1 191 ? 17.007 1.568 -7.327 1.00 92.00 191 THR A O 1
ATOM 1442 N N . ILE A 1 192 ? 16.137 3.431 -8.252 1.00 94.19 192 ILE A N 1
ATOM 1443 C CA . ILE A 1 192 ? 15.342 2.791 -9.292 1.00 94.19 192 ILE A CA 1
ATOM 1444 C C . ILE A 1 192 ? 16.071 3.018 -10.619 1.00 94.19 192 ILE A C 1
ATOM 1446 O O . ILE A 1 192 ? 16.039 4.111 -11.181 1.00 94.19 192 ILE A O 1
ATOM 1450 N N . SER A 1 193 ? 16.767 1.996 -11.113 1.00 93.19 193 SER A N 1
ATOM 1451 C CA . SER A 1 193 ? 17.473 2.039 -12.396 1.00 93.19 193 SER A CA 1
ATOM 1452 C C . SER A 1 193 ? 16.587 1.479 -13.499 1.00 93.19 193 SER A C 1
ATOM 1454 O O . SER A 1 193 ? 16.223 0.303 -13.482 1.00 93.19 193 SER A O 1
ATOM 1456 N N . ILE A 1 194 ? 16.263 2.318 -14.473 1.00 94.25 194 ILE A N 1
ATOM 1457 C CA . ILE A 1 194 ? 15.417 2.015 -15.625 1.00 94.25 194 ILE A CA 1
ATOM 1458 C C . ILE A 1 194 ? 16.318 1.875 -16.843 1.00 94.25 194 ILE A C 1
ATOM 1460 O O . ILE A 1 194 ? 17.043 2.803 -17.204 1.00 94.25 194 ILE A O 1
ATOM 1464 N N . ARG A 1 195 ? 16.277 0.714 -17.492 1.00 92.62 195 ARG A N 1
ATOM 1465 C CA . ARG A 1 195 ? 17.132 0.369 -18.630 1.00 92.62 195 ARG A CA 1
ATOM 1466 C C . ARG A 1 195 ? 16.289 -0.129 -19.785 1.00 92.62 195 ARG A C 1
ATOM 1468 O O . ARG A 1 195 ? 15.532 -1.079 -19.630 1.00 92.62 195 ARG A O 1
ATOM 1475 N N . CYS A 1 196 ? 16.453 0.449 -20.965 1.00 92.69 196 CYS A N 1
ATOM 1476 C CA . CYS A 1 196 ? 15.805 -0.059 -22.171 1.00 92.69 196 CYS A CA 1
ATOM 1477 C C . CYS A 1 196 ? 16.695 0.151 -23.395 1.00 92.69 196 CYS A C 1
ATOM 1479 O O . CYS A 1 196 ? 17.498 1.082 -23.436 1.00 92.69 196 CYS A O 1
ATOM 1481 N N . ARG A 1 197 ? 16.553 -0.705 -24.411 1.00 91.69 197 ARG A N 1
ATOM 1482 C CA . ARG A 1 197 ? 17.237 -0.513 -25.699 1.00 91.69 197 ARG A CA 1
ATOM 1483 C C . ARG A 1 197 ? 16.550 0.515 -26.593 1.00 91.69 197 ARG A C 1
ATOM 1485 O O . ARG A 1 197 ? 17.168 1.005 -27.531 1.00 91.69 197 ARG A O 1
ATOM 1492 N N . ASP A 1 198 ? 15.299 0.849 -26.289 1.00 91.06 198 ASP A N 1
ATOM 1493 C CA . ASP A 1 198 ? 14.555 1.910 -26.954 1.00 91.06 198 ASP A CA 1
ATOM 1494 C C . ASP A 1 198 ? 14.508 3.172 -26.087 1.00 91.06 198 ASP A C 1
ATOM 1496 O O . ASP A 1 198 ? 14.185 3.125 -24.897 1.00 91.06 198 ASP A O 1
ATOM 1500 N N . ARG A 1 199 ? 14.837 4.317 -26.693 1.00 90.69 199 ARG A N 1
ATOM 1501 C CA . ARG A 1 199 ? 14.908 5.599 -25.982 1.00 90.69 199 ARG A CA 1
ATOM 1502 C C . ARG A 1 199 ? 13.537 6.071 -25.517 1.00 90.69 199 ARG A C 1
ATOM 1504 O O . ARG A 1 199 ? 13.437 6.651 -24.438 1.00 90.69 199 ARG A O 1
ATOM 1511 N N . SER A 1 200 ? 12.512 5.877 -26.345 1.00 91.88 200 SER A N 1
ATOM 1512 C CA . SER A 1 200 ? 11.163 6.351 -26.052 1.00 91.88 200 SER A CA 1
ATOM 1513 C C . SER A 1 200 ? 10.562 5.542 -24.910 1.00 91.88 200 SER A C 1
ATOM 1515 O O . SER A 1 200 ? 10.101 6.137 -23.940 1.00 91.88 200 SER A O 1
ATOM 1517 N N . ASN A 1 201 ? 10.694 4.215 -24.952 1.00 92.88 201 ASN A N 1
ATOM 1518 C CA . ASN A 1 201 ? 10.257 3.325 -23.881 1.00 92.88 201 ASN A CA 1
ATOM 1519 C C . ASN A 1 201 ? 11.022 3.580 -22.576 1.00 92.88 201 ASN A C 1
ATOM 1521 O O . ASN A 1 201 ? 10.405 3.590 -21.517 1.00 92.88 201 ASN A O 1
ATOM 1525 N N . ALA A 1 202 ? 12.340 3.827 -22.628 1.00 92.06 202 ALA A N 1
ATOM 1526 C CA . ALA A 1 202 ? 13.112 4.188 -21.432 1.00 92.06 202 ALA A CA 1
ATOM 1527 C C . ALA A 1 202 ? 12.587 5.473 -20.779 1.00 92.06 202 ALA A C 1
ATOM 1529 O O . ALA A 1 202 ? 12.437 5.535 -19.562 1.00 92.06 202 ALA A O 1
ATOM 1530 N N . PHE A 1 203 ? 12.323 6.498 -21.593 1.00 92.81 203 PHE A N 1
ATOM 1531 C CA . PHE A 1 203 ? 11.847 7.789 -21.110 1.00 92.81 203 PHE A CA 1
ATOM 1532 C C . PHE A 1 203 ? 10.415 7.698 -20.570 1.00 92.81 203 PHE A C 1
ATOM 1534 O O . PHE A 1 203 ? 10.160 8.150 -19.463 1.00 92.81 203 PHE A O 1
ATOM 1541 N N . GLN A 1 204 ? 9.499 7.049 -21.294 1.00 93.94 204 GLN A N 1
ATOM 1542 C CA . GLN A 1 204 ? 8.126 6.837 -20.823 1.00 93.94 204 GLN A CA 1
ATOM 1543 C C . GLN A 1 204 ? 8.086 6.021 -19.530 1.00 93.94 204 GLN A C 1
ATOM 1545 O O . GLN A 1 204 ? 7.340 6.366 -18.622 1.00 93.94 204 GLN A O 1
ATOM 1550 N N . ALA A 1 205 ? 8.919 4.982 -19.412 1.00 94.31 205 ALA A N 1
ATOM 1551 C CA . ALA A 1 205 ? 9.020 4.210 -18.180 1.00 94.31 205 ALA A CA 1
ATOM 1552 C C . ALA A 1 205 ? 9.520 5.062 -17.004 1.00 94.31 205 ALA A C 1
ATOM 1554 O O . ALA A 1 205 ? 9.028 4.903 -15.893 1.00 94.31 205 ALA A O 1
ATOM 1555 N N . LYS A 1 206 ? 10.459 5.986 -17.243 1.00 95.44 206 LYS A N 1
ATOM 1556 C CA . LYS A 1 206 ? 10.910 6.953 -16.234 1.00 95.44 206 LYS A CA 1
ATOM 1557 C C . LYS A 1 206 ? 9.787 7.886 -15.790 1.00 95.44 206 LYS A C 1
ATOM 1559 O O . LYS A 1 206 ? 9.595 8.049 -14.591 1.00 95.44 206 LYS A O 1
ATOM 1564 N N . GLU A 1 207 ? 9.041 8.458 -16.730 1.00 94.69 207 GLU A N 1
ATOM 1565 C CA . GLU A 1 207 ? 7.918 9.347 -16.404 1.00 94.69 207 GLU A CA 1
ATOM 1566 C C . GLU A 1 207 ? 6.824 8.603 -15.630 1.00 94.69 207 GLU A C 1
ATOM 1568 O O . GLU A 1 207 ? 6.284 9.134 -14.665 1.00 94.69 207 GLU A O 1
ATOM 1573 N N . GLU A 1 208 ? 6.545 7.349 -15.994 1.00 92.12 208 GLU A N 1
ATOM 1574 C CA . GLU A 1 208 ? 5.569 6.519 -15.287 1.00 92.12 208 GLU A CA 1
ATOM 1575 C C . GLU A 1 208 ? 6.026 6.166 -13.869 1.00 92.12 208 GLU A C 1
ATOM 1577 O O . GLU A 1 208 ? 5.225 6.227 -12.939 1.00 92.12 208 GLU A O 1
ATOM 1582 N N . VAL A 1 209 ? 7.313 5.857 -13.675 1.00 93.31 209 VAL A N 1
ATOM 1583 C CA . VAL A 1 209 ? 7.885 5.669 -12.334 1.00 93.31 209 VAL A CA 1
ATOM 1584 C C . VAL A 1 209 ? 7.701 6.934 -11.495 1.00 93.31 209 VAL A C 1
ATOM 1586 O O . VAL A 1 209 ? 7.170 6.833 -10.393 1.00 93.31 209 VAL A O 1
ATOM 1589 N N . CYS A 1 210 ? 8.079 8.114 -12.001 1.00 92.50 210 CYS A N 1
ATOM 1590 C CA . CYS A 1 210 ? 7.893 9.374 -11.271 1.00 92.50 210 CYS A CA 1
ATOM 1591 C C . CYS A 1 210 ? 6.414 9.621 -10.940 1.00 92.50 210 CYS A C 1
ATOM 1593 O O . CYS A 1 210 ? 6.092 9.867 -9.784 1.00 92.50 210 CYS A O 1
ATOM 1595 N N . ARG A 1 211 ? 5.508 9.444 -11.913 1.00 92.81 211 ARG A N 1
ATOM 1596 C CA . ARG A 1 211 ? 4.059 9.593 -11.709 1.00 92.81 211 ARG A CA 1
ATOM 1597 C C . ARG A 1 211 ? 3.537 8.682 -10.599 1.00 92.81 211 ARG A C 1
ATOM 1599 O O . ARG A 1 211 ? 2.688 9.102 -9.819 1.00 92.81 211 ARG A O 1
ATOM 1606 N N . ILE A 1 212 ? 3.988 7.426 -10.557 1.00 85.38 212 ILE A N 1
ATOM 1607 C CA . ILE A 1 212 ? 3.592 6.491 -9.500 1.00 85.38 212 ILE A CA 1
ATOM 1608 C C . ILE A 1 212 ? 4.121 6.984 -8.155 1.00 85.38 212 ILE A C 1
ATOM 1610 O O . ILE A 1 212 ? 3.353 7.020 -7.207 1.00 85.38 212 ILE A O 1
ATOM 1614 N N . LEU A 1 213 ? 5.386 7.396 -8.057 1.00 88.81 213 LEU A N 1
ATOM 1615 C CA . LEU A 1 213 ? 5.966 7.851 -6.789 1.00 88.81 213 LEU A CA 1
ATOM 1616 C C . LEU A 1 213 ? 5.326 9.149 -6.268 1.00 88.81 213 LEU A C 1
ATOM 1618 O O . LEU A 1 213 ? 5.076 9.249 -5.067 1.00 88.81 213 LEU A O 1
ATOM 1622 N N . ASP A 1 214 ? 4.987 10.090 -7.153 1.00 85.75 214 ASP A N 1
ATOM 1623 C CA . ASP A 1 214 ? 4.326 11.358 -6.808 1.00 85.75 214 ASP A CA 1
ATOM 1624 C C . ASP A 1 214 ? 2.982 11.146 -6.085 1.00 85.75 214 ASP A C 1
ATOM 1626 O O . ASP A 1 214 ? 2.579 11.959 -5.253 1.00 85.75 214 ASP A O 1
ATOM 1630 N N . LEU A 1 215 ? 2.285 10.035 -6.359 1.00 80.50 215 LEU A N 1
ATOM 1631 C CA . LEU A 1 215 ? 1.011 9.699 -5.709 1.00 80.50 215 LEU A CA 1
ATOM 1632 C C . LEU A 1 215 ? 1.164 9.253 -4.245 1.00 80.50 215 LEU A C 1
ATOM 1634 O O . LEU A 1 215 ? 0.164 9.183 -3.533 1.00 80.50 215 LEU A O 1
ATOM 1638 N N . TYR A 1 216 ? 2.385 8.950 -3.794 1.00 82.19 216 TYR A N 1
ATOM 1639 C CA . TYR A 1 216 ? 2.654 8.307 -2.502 1.00 82.19 216 TYR A CA 1
ATOM 1640 C C . TYR A 1 216 ? 3.683 9.073 -1.646 1.00 82.19 216 TYR A C 1
ATOM 1642 O O . TYR A 1 216 ? 4.286 8.495 -0.743 1.00 82.19 216 TYR A O 1
ATOM 1650 N N . LEU A 1 217 ? 3.896 10.371 -1.904 1.00 80.88 217 LEU A N 1
ATOM 1651 C CA . LEU A 1 217 ? 4.919 11.182 -1.222 1.00 80.88 217 LEU A CA 1
ATOM 1652 C C . LEU A 1 217 ? 4.702 11.327 0.290 1.00 80.88 217 LEU A C 1
ATOM 1654 O O . LEU A 1 217 ? 5.671 11.295 1.042 1.00 80.88 217 LEU A O 1
ATOM 1658 N N . ASP A 1 218 ? 3.464 11.490 0.752 1.00 70.88 218 ASP A N 1
ATOM 1659 C CA . ASP A 1 218 ? 3.230 11.831 2.159 1.00 70.88 218 ASP A CA 1
ATOM 1660 C C . ASP A 1 218 ? 3.282 10.596 3.068 1.00 70.88 218 ASP A C 1
ATOM 1662 O O . ASP A 1 218 ? 3.978 10.619 4.081 1.00 70.88 218 ASP A O 1
ATOM 1666 N N . HIS A 1 219 ? 2.620 9.498 2.682 1.00 67.75 219 HIS A N 1
ATOM 1667 C CA . HIS A 1 219 ? 2.560 8.243 3.443 1.00 67.75 219 HIS A CA 1
ATOM 1668 C C . HIS A 1 219 ? 2.486 7.031 2.491 1.00 67.75 219 HIS A C 1
ATOM 1670 O O . HIS A 1 219 ? 1.386 6.572 2.181 1.00 67.75 219 HIS A O 1
ATOM 1676 N N . PRO A 1 220 ? 3.623 6.502 2.001 1.00 68.75 220 PRO A N 1
ATOM 1677 C CA . PRO A 1 220 ? 3.622 5.454 0.981 1.00 68.75 220 PRO A CA 1
ATOM 1678 C C . PRO A 1 220 ? 3.168 4.094 1.526 1.00 68.75 220 PRO A C 1
ATOM 1680 O O . PRO A 1 220 ? 2.441 3.374 0.845 1.00 68.75 220 PRO A O 1
ATOM 1683 N N . TRP A 1 221 ? 3.551 3.765 2.765 1.00 74.62 221 TRP A N 1
ATOM 1684 C CA . TRP A 1 221 ? 3.216 2.504 3.432 1.00 74.62 221 TRP A CA 1
ATOM 1685 C C . TRP A 1 221 ? 3.058 2.690 4.932 1.00 74.62 221 TRP A C 1
ATOM 1687 O O . TRP A 1 221 ? 3.559 3.645 5.529 1.00 74.62 221 TRP A O 1
ATOM 1697 N N . THR A 1 222 ? 2.411 1.720 5.572 1.00 66.75 222 THR A N 1
ATOM 1698 C CA . THR A 1 222 ? 2.273 1.724 7.027 1.00 66.75 222 THR A CA 1
ATOM 1699 C C . THR A 1 222 ? 3.641 1.577 7.704 1.00 66.75 222 THR A C 1
ATOM 1701 O O . THR A 1 222 ? 4.443 0.717 7.347 1.00 66.75 222 THR A O 1
ATOM 1704 N N . GLY A 1 223 ? 3.922 2.426 8.694 1.00 68.19 223 GLY A N 1
ATOM 1705 C CA . GLY A 1 223 ? 5.218 2.466 9.375 1.00 68.19 223 GLY A CA 1
ATOM 1706 C C . GLY A 1 223 ? 6.289 3.263 8.623 1.00 68.19 223 GLY A C 1
ATOM 1707 O O . GLY A 1 223 ? 7.408 3.392 9.127 1.00 68.19 223 GLY A O 1
ATOM 1708 N N . TYR A 1 224 ? 5.947 3.834 7.467 1.00 72.69 224 TYR A N 1
ATOM 1709 C CA . TYR A 1 224 ? 6.753 4.813 6.754 1.00 72.69 224 TYR A CA 1
ATOM 1710 C C . TYR A 1 224 ? 6.095 6.194 6.835 1.00 72.69 224 TYR A C 1
ATOM 1712 O O . TYR A 1 224 ? 4.877 6.333 6.880 1.00 72.69 224 TYR A O 1
ATOM 1720 N N . ASP A 1 225 ? 6.938 7.210 6.930 1.00 73.06 225 ASP A N 1
ATOM 1721 C CA . ASP A 1 225 ? 6.582 8.620 6.833 1.00 73.06 225 ASP A CA 1
ATOM 1722 C C . ASP A 1 225 ? 6.846 9.081 5.386 1.00 73.06 225 ASP A C 1
ATOM 1724 O O . ASP A 1 225 ? 6.843 8.266 4.465 1.00 73.06 225 ASP A O 1
ATOM 1728 N N . LEU A 1 226 ? 7.121 10.368 5.198 1.00 81.00 226 LEU A N 1
ATOM 1729 C CA . LEU A 1 226 ? 7.484 10.990 3.927 1.00 81.00 226 LEU A CA 1
ATOM 1730 C C . LEU A 1 226 ? 8.408 10.132 3.037 1.00 81.00 226 LEU A C 1
ATOM 1732 O O . LEU A 1 226 ? 9.422 9.573 3.471 1.00 81.00 226 LEU A O 1
ATOM 1736 N N . MET A 1 227 ? 8.083 10.118 1.750 1.00 86.50 227 MET A N 1
ATOM 1737 C CA . MET A 1 227 ? 8.930 9.689 0.649 1.00 86.50 227 MET A CA 1
ATOM 1738 C C . MET A 1 227 ? 9.313 10.906 -0.185 1.00 86.50 227 MET A C 1
ATOM 1740 O O . MET A 1 227 ? 8.510 11.799 -0.433 1.00 86.50 227 MET A O 1
ATOM 1744 N N . THR A 1 228 ? 10.549 10.922 -0.668 1.00 88.94 228 THR A N 1
ATOM 1745 C CA . THR A 1 228 ? 10.980 11.885 -1.686 1.00 88.94 228 THR A CA 1
ATOM 1746 C C . THR A 1 228 ? 11.691 11.150 -2.806 1.00 88.94 228 THR A C 1
ATOM 1748 O O . THR A 1 228 ? 12.315 10.114 -2.571 1.00 88.94 228 THR A O 1
ATOM 1751 N N . HIS A 1 229 ? 11.623 11.682 -4.021 1.00 90.81 229 HIS A N 1
ATOM 1752 C CA . HIS A 1 229 ? 12.392 11.163 -5.142 1.00 90.81 229 HIS A CA 1
ATOM 1753 C C . HIS A 1 229 ? 12.931 12.290 -6.020 1.00 90.81 229 HIS A C 1
ATOM 1755 O O . HIS A 1 229 ? 12.438 13.417 -6.001 1.00 90.81 229 HIS A O 1
ATOM 1761 N N . GLN A 1 230 ? 13.972 11.985 -6.789 1.00 91.12 230 GLN A N 1
ATOM 1762 C CA . GLN A 1 230 ? 14.465 12.870 -7.842 1.00 91.12 230 GLN A CA 1
ATOM 1763 C C . GLN A 1 230 ? 13.685 12.655 -9.144 1.00 91.12 230 GLN A C 1
ATOM 1765 O O . GLN A 1 230 ? 13.136 11.584 -9.386 1.00 91.12 230 GLN A O 1
ATOM 1770 N N . ASP A 1 231 ? 13.722 13.640 -10.040 1.00 85.69 231 ASP A N 1
ATOM 1771 C CA . ASP A 1 231 ? 13.114 13.566 -11.377 1.00 85.69 231 ASP A CA 1
ATOM 1772 C C . ASP A 1 231 ? 13.929 12.705 -12.372 1.00 85.69 231 ASP A C 1
ATOM 1774 O O . ASP A 1 231 ? 13.867 12.888 -13.577 1.00 85.69 231 ASP A O 1
ATOM 1778 N N . GLY A 1 232 ? 14.747 11.763 -11.900 1.00 84.75 232 GLY A N 1
ATOM 1779 C CA . GLY A 1 232 ? 15.514 10.853 -12.753 1.00 84.75 232 GLY A CA 1
ATOM 1780 C C . GLY A 1 232 ? 16.724 11.479 -13.466 1.00 84.75 232 GLY A C 1
ATOM 1781 O O . GLY A 1 232 ? 16.610 12.332 -14.344 1.00 84.75 232 GLY A O 1
ATOM 1782 N N . ALA A 1 233 ? 17.921 10.977 -13.168 1.00 89.00 233 ALA A N 1
ATOM 1783 C CA . ALA A 1 233 ? 19.148 11.359 -13.856 1.00 89.00 233 ALA A CA 1
ATOM 1784 C C . ALA A 1 233 ? 19.424 10.427 -15.044 1.00 89.00 233 ALA A C 1
ATOM 1786 O O . ALA A 1 233 ? 19.531 9.208 -14.887 1.00 89.00 233 ALA A O 1
ATOM 1787 N N . TYR A 1 234 ? 19.616 10.993 -16.238 1.00 88.81 234 TYR A N 1
ATOM 1788 C CA . TYR A 1 234 ? 20.116 10.222 -17.375 1.00 88.81 234 TYR A CA 1
ATOM 1789 C C . TYR A 1 234 ? 21.576 9.834 -17.124 1.00 88.81 234 TYR A C 1
ATOM 1791 O O . TYR A 1 234 ? 22.448 10.699 -17.031 1.00 88.81 234 TYR A O 1
ATOM 1799 N N . ARG A 1 235 ? 21.862 8.533 -17.031 1.00 84.12 235 ARG A N 1
ATOM 1800 C CA . ARG A 1 235 ? 23.232 8.034 -16.810 1.00 84.12 235 ARG A CA 1
ATOM 1801 C C . ARG A 1 235 ? 24.001 7.782 -18.100 1.00 84.12 235 ARG A C 1
ATOM 1803 O O . ARG A 1 235 ? 25.201 7.520 -18.061 1.00 84.12 235 ARG A O 1
ATOM 1810 N N . GLY A 1 236 ? 23.327 7.889 -19.242 1.00 71.50 236 GLY A N 1
ATOM 1811 C CA . GLY A 1 236 ? 23.901 7.465 -20.506 1.00 71.50 236 GLY A CA 1
ATOM 1812 C C . GLY A 1 236 ? 24.042 5.949 -20.599 1.00 71.50 236 GLY A C 1
ATOM 1813 O O . GLY A 1 236 ? 23.746 5.196 -19.676 1.00 71.50 236 GLY A O 1
ATOM 1814 N N . GLY A 1 237 ? 24.487 5.512 -21.766 1.00 63.94 237 GLY A N 1
ATOM 1815 C CA . GLY A 1 237 ? 24.783 4.125 -22.070 1.00 63.94 237 GLY A CA 1
ATOM 1816 C C . GLY A 1 237 ? 25.521 4.036 -23.399 1.00 63.94 237 GLY A C 1
ATOM 1817 O O . GLY A 1 237 ? 25.779 5.039 -24.070 1.00 63.94 237 GLY A O 1
ATOM 1818 N N . ASN A 1 238 ? 25.894 2.822 -23.776 1.00 66.62 238 ASN A N 1
ATOM 1819 C CA . ASN A 1 238 ? 26.331 2.493 -25.128 1.00 66.62 238 ASN A CA 1
ATOM 1820 C C . ASN A 1 238 ? 25.206 2.793 -26.144 1.00 66.62 238 ASN A C 1
ATOM 1822 O O . ASN A 1 238 ? 24.051 2.934 -25.760 1.00 66.62 238 ASN A O 1
ATOM 1826 N N . GLN A 1 239 ? 25.521 2.879 -27.446 1.00 68.62 239 GLN A N 1
ATOM 1827 C CA . GLN A 1 239 ? 24.590 3.292 -28.527 1.00 68.62 239 GLN A CA 1
ATOM 1828 C C . GLN A 1 239 ? 23.232 2.551 -28.583 1.00 68.62 239 GLN A C 1
ATOM 1830 O O . GLN A 1 239 ? 22.353 2.963 -29.331 1.00 68.62 239 GLN A O 1
ATOM 1835 N N . TRP A 1 240 ? 23.056 1.486 -27.800 1.00 79.50 240 TRP A N 1
ATOM 1836 C CA . TRP A 1 240 ? 21.903 0.588 -27.797 1.00 79.50 240 TRP A CA 1
ATOM 1837 C C . TRP A 1 240 ? 21.288 0.390 -26.404 1.00 79.50 240 TRP A C 1
ATOM 1839 O O . TRP A 1 240 ? 20.533 -0.560 -26.209 1.00 79.50 240 TRP A O 1
ATOM 1849 N N . LEU A 1 241 ? 21.643 1.228 -25.426 1.00 87.94 241 LEU A N 1
ATOM 1850 C CA . LEU A 1 241 ? 21.124 1.156 -24.064 1.00 87.94 241 LEU A CA 1
ATOM 1851 C C . LEU A 1 241 ? 20.901 2.563 -23.514 1.00 87.94 241 LEU A C 1
ATOM 1853 O O . LEU A 1 241 ? 21.827 3.364 -23.412 1.00 87.94 241 LEU A O 1
ATOM 1857 N N . TYR A 1 242 ? 19.668 2.840 -23.120 1.00 91.00 242 TYR A N 1
ATOM 1858 C CA . TYR A 1 242 ? 19.266 4.075 -22.470 1.00 91.00 242 TYR A CA 1
ATOM 1859 C C . TYR A 1 242 ? 18.982 3.775 -21.005 1.00 91.00 242 TYR A C 1
ATOM 1861 O O . TYR A 1 242 ? 18.158 2.908 -20.701 1.00 91.00 242 TYR A O 1
ATOM 1869 N N . GLN A 1 243 ? 19.680 4.482 -20.115 1.00 92.06 243 GLN A N 1
ATOM 1870 C CA . GLN A 1 243 ? 19.558 4.310 -18.673 1.00 92.06 243 GLN A CA 1
ATOM 1871 C C . GLN A 1 243 ? 19.167 5.619 -17.984 1.00 92.06 243 GLN A C 1
ATOM 1873 O O . GLN A 1 243 ? 19.809 6.656 -18.181 1.00 92.06 243 GLN A O 1
ATOM 1878 N N . TRP A 1 244 ? 18.153 5.523 -17.130 1.00 93.12 244 TRP A N 1
ATOM 1879 C CA . TRP A 1 244 ? 17.726 6.557 -16.194 1.00 93.12 244 TRP A CA 1
ATOM 1880 C C . TRP A 1 244 ? 17.771 5.999 -14.779 1.00 93.12 244 TRP A C 1
ATOM 1882 O O . TRP A 1 244 ? 17.340 4.871 -14.562 1.00 93.12 244 TRP A O 1
ATOM 1892 N N . ASP A 1 245 ? 18.260 6.784 -13.828 1.00 92.69 245 ASP A N 1
ATOM 1893 C CA . ASP A 1 245 ? 18.231 6.416 -12.415 1.00 92.69 245 ASP A CA 1
ATOM 1894 C C . ASP A 1 245 ? 17.384 7.427 -11.642 1.00 92.69 245 ASP A C 1
ATOM 1896 O O . ASP A 1 245 ? 17.675 8.622 -11.667 1.00 92.69 245 ASP A O 1
ATOM 1900 N N . VAL A 1 246 ? 16.359 6.947 -10.944 1.00 93.69 246 VAL A N 1
ATOM 1901 C CA . VAL A 1 246 ? 15.549 7.725 -10.002 1.00 93.69 246 VAL A CA 1
ATOM 1902 C C . VAL A 1 246 ? 16.007 7.372 -8.590 1.00 93.69 246 VAL A C 1
ATOM 1904 O O . VAL A 1 246 ? 15.938 6.216 -8.178 1.00 93.69 246 VAL A O 1
ATOM 1907 N N . GLU A 1 247 ? 16.515 8.355 -7.855 1.00 92.44 247 GLU A N 1
ATOM 1908 C CA . GLU A 1 247 ? 16.890 8.185 -6.449 1.00 92.44 247 GLU A CA 1
ATOM 1909 C C . GLU A 1 247 ? 15.664 8.432 -5.569 1.00 92.44 247 GLU A C 1
ATOM 1911 O O . GLU A 1 247 ? 14.962 9.424 -5.768 1.00 92.44 247 GLU A O 1
ATOM 1916 N N . VAL A 1 248 ? 15.414 7.535 -4.614 1.00 90.94 248 VAL A N 1
ATOM 1917 C CA . VAL A 1 248 ? 14.278 7.585 -3.685 1.00 90.94 248 VAL A CA 1
ATOM 1918 C C . VAL A 1 248 ? 14.791 7.535 -2.253 1.00 90.94 248 VAL A C 1
ATOM 1920 O O . VAL A 1 248 ? 15.629 6.696 -1.912 1.00 90.94 248 VAL A O 1
ATOM 1923 N N . VAL A 1 249 ? 14.262 8.413 -1.407 1.00 88.69 249 VAL A N 1
ATOM 1924 C CA . VAL A 1 249 ? 14.517 8.432 0.034 1.00 88.69 249 VAL A CA 1
ATOM 1925 C C . VAL A 1 249 ? 13.216 8.138 0.766 1.00 88.69 249 VAL A C 1
ATOM 1927 O O . VAL A 1 249 ? 12.214 8.818 0.548 1.00 88.69 249 VAL A O 1
ATOM 1930 N N . LEU A 1 250 ? 13.253 7.133 1.639 1.00 86.00 250 LEU A N 1
ATOM 1931 C CA . LEU A 1 250 ? 12.128 6.701 2.465 1.00 86.00 250 LEU A CA 1
ATOM 1932 C C . LEU A 1 250 ? 12.464 6.870 3.941 1.00 86.00 250 LEU A C 1
ATOM 1934 O O . LEU A 1 250 ? 13.536 6.454 4.387 1.00 86.00 250 LEU A O 1
ATOM 1938 N N . TYR A 1 251 ? 11.525 7.404 4.716 1.00 78.62 251 TYR A N 1
ATOM 1939 C CA . TYR A 1 251 ? 11.656 7.496 6.165 1.00 78.62 251 TYR A CA 1
ATOM 1940 C C . TYR A 1 251 ? 10.800 6.431 6.841 1.00 78.62 251 TYR A C 1
ATOM 1942 O O . TYR A 1 251 ? 9.585 6.451 6.729 1.00 78.62 251 TYR A O 1
ATOM 1950 N N . GLN A 1 252 ? 11.416 5.508 7.574 1.00 75.56 252 GLN A N 1
ATOM 1951 C CA . GLN A 1 252 ? 10.697 4.519 8.376 1.00 75.56 252 GLN A CA 1
ATOM 1952 C C . GLN A 1 252 ? 10.620 4.970 9.837 1.00 75.56 252 GLN A C 1
ATOM 1954 O O . GLN A 1 252 ? 11.635 5.333 10.442 1.00 75.56 252 GLN A O 1
ATOM 1959 N N . LEU A 1 253 ? 9.427 4.913 10.421 1.00 71.31 253 LEU A N 1
ATOM 1960 C CA . LEU A 1 253 ? 9.190 5.203 11.831 1.00 71.31 253 LEU A CA 1
ATOM 1961 C C . LEU A 1 253 ? 9.617 4.002 12.687 1.00 71.31 253 LEU A C 1
ATOM 1963 O O . LEU A 1 253 ? 9.225 2.864 12.427 1.00 71.31 253 LEU A O 1
ATOM 1967 N N . ARG A 1 254 ? 10.407 4.239 13.744 1.00 60.34 254 ARG A N 1
ATOM 1968 C CA . ARG A 1 254 ? 10.712 3.218 14.758 1.00 60.34 254 ARG A CA 1
ATOM 1969 C C . ARG A 1 254 ? 10.201 3.606 16.138 1.00 60.34 254 ARG A C 1
ATOM 1971 O O . ARG A 1 254 ? 10.386 4.731 16.594 1.00 60.34 254 ARG A O 1
ATOM 1978 N N . LYS A 1 255 ? 9.659 2.608 16.841 1.00 44.91 255 LYS A N 1
ATOM 1979 C CA . LYS A 1 255 ? 9.353 2.673 18.273 1.00 44.91 255 LYS A CA 1
ATOM 1980 C C . LYS A 1 255 ? 10.615 2.413 19.099 1.00 44.91 255 LYS A C 1
ATOM 1982 O O . LYS A 1 255 ? 11.386 1.501 18.795 1.00 44.91 255 LYS A O 1
ATOM 1987 N N . GLU A 1 256 ? 10.804 3.181 20.167 1.00 42.22 256 GLU A N 1
ATOM 1988 C CA . GLU A 1 256 ? 11.839 2.912 21.162 1.00 42.22 256 GLU A CA 1
ATOM 1989 C C . GLU A 1 256 ? 11.494 1.630 21.940 1.00 42.22 256 GLU A C 1
ATOM 1991 O O . GLU A 1 256 ? 10.422 1.510 22.538 1.00 42.22 256 GLU A O 1
ATOM 1996 N N . VAL A 1 257 ? 12.408 0.656 21.954 1.00 38.09 257 VAL A N 1
ATOM 1997 C CA . VAL A 1 257 ? 12.365 -0.430 22.940 1.00 38.09 257 VAL A CA 1
ATOM 1998 C C . VAL A 1 257 ? 13.055 0.101 24.188 1.00 38.09 257 VAL A C 1
ATOM 2000 O O . VAL A 1 257 ? 14.262 -0.074 24.360 1.00 38.09 257 VAL A O 1
ATOM 2003 N N . VAL A 1 258 ? 12.300 0.772 25.058 1.00 33.41 258 VAL A N 1
ATOM 2004 C CA . VAL A 1 258 ? 12.791 1.092 26.400 1.00 33.41 258 VAL A CA 1
ATOM 2005 C C . VAL A 1 258 ? 12.945 -0.238 27.135 1.00 33.41 258 VAL A C 1
ATOM 2007 O O . VAL A 1 258 ? 11.964 -0.816 27.607 1.00 33.41 258 VAL A O 1
ATOM 2010 N N . ARG A 1 259 ? 14.174 -0.764 27.201 1.00 34.34 259 ARG A N 1
ATOM 2011 C CA . ARG A 1 259 ? 14.506 -1.811 28.171 1.00 34.34 259 ARG A CA 1
ATOM 2012 C C . ARG A 1 259 ? 14.366 -1.178 29.553 1.00 34.34 259 ARG A C 1
ATOM 2014 O O . ARG A 1 259 ? 15.214 -0.383 29.945 1.00 34.34 259 ARG A O 1
ATOM 2021 N N . ARG A 1 260 ? 13.260 -1.482 30.229 1.00 36.94 260 ARG A N 1
ATOM 2022 C CA . ARG A 1 260 ? 13.166 -1.328 31.681 1.00 36.94 260 ARG A CA 1
ATOM 2023 C C . ARG A 1 260 ? 13.989 -2.410 32.361 1.00 36.94 260 ARG A C 1
ATOM 2025 O O . ARG A 1 260 ? 13.999 -3.543 31.829 1.00 36.94 260 ARG A O 1
#

pLDDT: mean 80.64, std 14.89, range [33.41, 96.62]

Secondary structure (DSSP, 8-state):
-PPEEE-TTSEEEEPTT-EEEESEEE-SSS--EEEE-TT-EEEE-SSTT-EEPPSS--EEEEE--SS--EEEEESSSS-SSPEEPP-SS-EEEEESEEEEEEES-S--SSS--EEEES-EEEE--SS--HHHHHHHHHHHS--SSS--EEE-S-------TTSPEEEEEE-SSPPEEE-STT-EEEEEEEEEEEEESSHHHHHHHHHHHHHHHHTTSS--STTEEEEEE-S-EE---STT-EEEEEEEEEEEEE------